Protein AF-A0A7T0PBX7-F1 (afdb_monomer)

Mean predicted aligned error: 13.15 Å

Secondary structure (DSSP, 8-state):
-HHHHHHHHHHHHHHHHHHHHHHHHHHHHHHSGGG-SEEEEEE-TTSSS-GGGHHHHHHHHHHHHT-EEEEESS-TTSSEEEEEE-SSSPPSS-EE---SSTT-EEEEEEGGG-TTS-S-EEEEEES-HHHHHHHHHHHHHTT-EEEEE---HHHHHHHHHHHSSHHHHHHHHHHHHHHHHHHHHHHHHHHHHHHHHTT--HHHHHHHHHHHHHHHHHHHHHTT-

Structure (mmCIF, N/CA/C/O backbone):
data_AF-A0A7T0PBX7-F1
#
_entry.id   AF-A0A7T0PBX7-F1
#
loop_
_atom_site.group_PDB
_atom_site.id
_atom_site.type_symbol
_atom_site.label_atom_id
_atom_site.label_alt_id
_atom_site.label_comp_id
_atom_site.label_asym_id
_atom_site.label_entity_id
_atom_site.label_seq_id
_atom_site.pdbx_PDB_ins_code
_atom_site.Cartn_x
_atom_site.Cartn_y
_atom_site.Cartn_z
_atom_site.occupancy
_atom_site.B_iso_or_equiv
_atom_site.auth_seq_id
_atom_site.auth_comp_id
_atom_site.auth_asym_id
_atom_site.auth_atom_id
_atom_site.pdbx_PDB_model_num
ATOM 1 N N . MET A 1 1 ? 29.502 12.370 -31.857 1.00 55.31 1 MET A N 1
ATOM 2 C CA . MET A 1 1 ? 28.140 12.941 -31.750 1.00 55.31 1 MET A CA 1
ATOM 3 C C . MET A 1 1 ? 27.104 11.883 -31.354 1.00 55.31 1 MET A C 1
ATOM 5 O O . MET A 1 1 ? 26.499 12.044 -30.306 1.00 55.31 1 MET A O 1
ATOM 9 N N . MET A 1 2 ? 26.994 10.747 -32.061 1.00 62.53 2 MET A N 1
ATOM 10 C CA . MET A 1 2 ? 26.054 9.656 -31.712 1.00 62.53 2 MET A CA 1
ATOM 11 C C . MET A 1 2 ? 26.202 9.082 -30.297 1.00 62.53 2 MET A C 1
ATOM 13 O O . MET A 1 2 ? 25.197 8.855 -29.641 1.00 62.53 2 MET A O 1
ATOM 17 N N . ARG A 1 3 ? 27.429 8.905 -29.782 1.00 60.66 3 ARG A N 1
ATOM 18 C CA . ARG A 1 3 ? 27.639 8.429 -28.398 1.00 60.66 3 ARG A CA 1
ATOM 19 C C . ARG A 1 3 ? 26.995 9.354 -27.356 1.00 60.66 3 ARG A C 1
ATOM 21 O O . ARG A 1 3 ? 26.435 8.865 -26.390 1.00 60.66 3 ARG A O 1
ATOM 28 N N . ARG A 1 4 ? 27.033 10.677 -27.570 1.00 65.81 4 ARG A N 1
ATOM 29 C CA . ARG A 1 4 ? 26.384 11.651 -26.674 1.00 65.81 4 ARG A CA 1
ATOM 30 C C . ARG A 1 4 ? 24.859 11.571 -26.764 1.00 65.81 4 ARG A C 1
ATOM 32 O O . ARG A 1 4 ? 24.201 11.726 -25.751 1.00 65.81 4 ARG A O 1
ATOM 39 N N . LEU A 1 5 ? 24.322 11.277 -27.949 1.00 65.25 5 LEU A N 1
ATOM 40 C CA . LEU A 1 5 ? 22.884 11.118 -28.183 1.00 65.25 5 LEU A CA 1
ATOM 41 C C . LEU A 1 5 ? 22.344 9.848 -27.500 1.00 65.25 5 LEU A C 1
ATOM 43 O O . LEU A 1 5 ? 21.328 9.909 -26.819 1.00 65.25 5 LEU A O 1
ATOM 47 N N . VAL A 1 6 ? 23.079 8.733 -27.593 1.00 68.31 6 VAL A N 1
ATOM 48 C CA . VAL A 1 6 ? 22.749 7.480 -26.890 1.00 68.31 6 VAL A CA 1
ATOM 49 C C . VAL A 1 6 ? 22.803 7.663 -25.372 1.00 68.31 6 VAL A C 1
ATOM 51 O O . VAL A 1 6 ? 21.880 7.243 -24.686 1.00 68.31 6 VAL A O 1
ATOM 54 N N . VAL A 1 7 ? 23.836 8.333 -24.847 1.00 67.06 7 VAL A N 1
ATOM 55 C CA . VAL A 1 7 ? 23.933 8.630 -23.405 1.00 67.06 7 VAL A CA 1
ATOM 56 C C . VAL A 1 7 ? 22.798 9.552 -22.955 1.00 67.06 7 VAL A C 1
ATOM 58 O O . VAL A 1 7 ? 22.151 9.260 -21.960 1.00 67.06 7 VAL A O 1
ATOM 61 N N . PHE A 1 8 ? 22.507 10.621 -23.702 1.00 69.75 8 PHE A N 1
ATOM 62 C CA . PHE A 1 8 ? 21.407 11.536 -23.391 1.00 69.75 8 PHE A CA 1
ATOM 63 C C . PHE A 1 8 ? 20.054 10.814 -23.355 1.00 69.75 8 PHE A C 1
ATOM 65 O O . PHE A 1 8 ? 19.285 10.997 -22.420 1.00 69.75 8 PHE A O 1
ATOM 72 N N . CYS A 1 9 ? 19.783 9.939 -24.324 1.00 67.00 9 CYS A N 1
ATOM 73 C CA . CYS A 1 9 ? 18.559 9.142 -24.319 1.00 67.00 9 CYS A CA 1
ATOM 74 C C . CYS A 1 9 ? 18.532 8.114 -23.185 1.00 67.00 9 CYS A C 1
ATOM 76 O O . CYS A 1 9 ? 17.489 7.950 -22.572 1.00 67.00 9 CYS A O 1
ATOM 78 N N . GLY A 1 10 ? 19.657 7.471 -22.859 1.00 68.19 10 GLY A N 1
ATOM 79 C CA . GLY A 1 10 ? 19.750 6.595 -21.688 1.00 68.19 10 GLY A CA 1
ATOM 80 C C . GLY A 1 10 ? 19.402 7.327 -20.389 1.00 68.19 10 GLY A C 1
ATOM 81 O O . GLY A 1 10 ? 18.634 6.810 -19.587 1.00 68.19 10 GLY A O 1
ATOM 82 N N . VAL A 1 11 ? 19.876 8.567 -20.230 1.00 73.94 11 VAL A N 1
ATOM 83 C CA . VAL A 1 11 ? 19.507 9.431 -19.097 1.00 73.94 11 VAL A CA 1
ATOM 84 C C . VAL A 1 11 ? 18.010 9.746 -19.106 1.00 73.94 11 VAL A C 1
ATOM 86 O O . VAL A 1 11 ? 17.361 9.612 -18.076 1.00 73.94 11 VAL A O 1
ATOM 89 N N . VAL A 1 12 ? 17.437 10.112 -20.258 1.00 72.75 12 VAL A N 1
ATOM 90 C CA . VAL A 1 12 ? 15.993 10.388 -20.381 1.00 72.75 12 VAL A CA 1
ATOM 91 C C . VAL A 1 12 ? 15.153 9.155 -20.030 1.00 72.75 12 VAL A C 1
ATOM 93 O O . VAL A 1 12 ? 14.165 9.282 -19.313 1.00 72.75 12 VAL A O 1
ATOM 96 N N . LEU A 1 13 ? 15.560 7.966 -20.483 1.00 70.94 13 LEU A N 1
ATOM 97 C CA . LEU A 1 13 ? 14.908 6.697 -20.151 1.00 70.94 13 LEU A CA 1
ATOM 98 C C . LEU A 1 13 ? 15.002 6.378 -18.658 1.00 70.94 13 LEU A C 1
ATOM 100 O O . LEU A 1 13 ? 14.006 5.970 -18.070 1.00 70.94 13 LEU A O 1
ATOM 104 N N . GLY A 1 14 ? 16.168 6.603 -18.045 1.00 71.69 14 GLY A N 1
ATOM 105 C CA . GLY A 1 14 ? 16.354 6.452 -16.603 1.00 71.69 14 GLY A CA 1
ATOM 106 C C . GLY A 1 14 ? 15.421 7.369 -15.816 1.00 71.69 14 GLY A C 1
ATOM 107 O O . GLY A 1 14 ? 14.672 6.896 -14.971 1.00 71.69 14 GLY A O 1
ATOM 108 N N . VAL A 1 15 ? 15.374 8.659 -16.167 1.00 77.25 15 VAL A N 1
ATOM 109 C CA . VAL A 1 15 ? 14.468 9.639 -15.538 1.00 77.25 15 VAL A CA 1
ATOM 110 C C . VAL A 1 15 ? 13.001 9.230 -15.693 1.00 77.25 15 VAL A C 1
ATOM 112 O O . VAL A 1 15 ? 12.229 9.326 -14.740 1.00 77.25 15 VAL A O 1
ATOM 115 N N . LEU A 1 16 ? 12.612 8.745 -16.873 1.00 71.88 16 LEU A N 1
ATOM 116 C CA . LEU A 1 16 ? 11.266 8.232 -17.131 1.00 71.88 16 LEU A CA 1
ATOM 117 C C . LEU A 1 16 ? 10.936 7.014 -16.264 1.00 71.88 16 LEU A C 1
ATOM 119 O O . LEU A 1 16 ? 9.869 6.980 -15.659 1.00 71.88 16 LEU A O 1
ATOM 123 N N . ALA A 1 17 ? 11.849 6.047 -16.163 1.00 71.62 17 ALA A N 1
ATOM 124 C CA . ALA A 1 17 ? 11.673 4.870 -15.320 1.00 71.62 17 ALA A CA 1
ATOM 125 C C . ALA A 1 17 ? 11.543 5.250 -13.836 1.00 71.62 17 ALA A C 1
ATOM 127 O O . ALA A 1 17 ? 10.637 4.765 -13.161 1.00 71.62 17 ALA A O 1
ATOM 128 N N . THR A 1 18 ? 12.373 6.176 -13.343 1.00 74.62 18 THR A N 1
ATOM 129 C CA . THR A 1 18 ? 12.268 6.701 -11.972 1.00 74.62 18 THR A CA 1
ATOM 130 C C . THR A 1 18 ? 10.934 7.411 -11.741 1.00 74.62 18 THR A C 1
ATOM 132 O O . THR A 1 18 ? 10.300 7.210 -10.709 1.00 74.62 18 THR A O 1
ATOM 135 N N . CYS A 1 19 ? 10.469 8.211 -12.705 1.00 75.75 19 CYS A N 1
ATOM 136 C CA . CYS A 1 19 ? 9.183 8.900 -12.612 1.00 75.75 19 CYS A CA 1
ATOM 137 C C . CYS A 1 19 ? 8.006 7.912 -12.566 1.00 75.75 19 CYS A C 1
ATOM 139 O O . CYS A 1 19 ? 7.096 8.081 -11.757 1.00 75.75 19 CYS A O 1
ATOM 141 N N . LEU A 1 20 ? 8.050 6.853 -13.378 1.00 73.69 20 LEU A N 1
ATOM 142 C CA . LEU A 1 20 ? 7.046 5.788 -13.358 1.00 73.69 20 LEU A CA 1
ATOM 143 C C . LEU A 1 20 ? 7.051 5.018 -12.034 1.00 73.69 20 LEU A C 1
ATOM 145 O O . LEU A 1 20 ? 5.982 4.800 -11.471 1.00 73.69 20 LEU A O 1
ATOM 149 N N . GLY A 1 21 ? 8.229 4.677 -11.503 1.00 72.06 21 GLY A N 1
ATOM 150 C CA . GLY A 1 21 ? 8.348 4.046 -10.185 1.00 72.06 21 GLY A CA 1
ATOM 151 C C . GLY A 1 21 ? 7.792 4.928 -9.063 1.00 72.06 21 GLY A C 1
ATOM 152 O O . GLY A 1 21 ? 7.098 4.444 -8.174 1.00 72.06 21 GLY A O 1
ATOM 153 N N . PHE A 1 22 ? 8.012 6.243 -9.140 1.00 76.06 22 PHE A N 1
ATOM 154 C CA . PHE A 1 22 ? 7.443 7.193 -8.185 1.00 76.06 22 PHE A CA 1
ATOM 155 C C . PHE A 1 22 ? 5.911 7.289 -8.284 1.00 76.06 22 PHE A C 1
ATOM 157 O O . PHE A 1 22 ? 5.226 7.301 -7.263 1.00 76.06 22 PHE A O 1
ATOM 164 N N . LEU A 1 23 ? 5.352 7.315 -9.500 1.00 74.25 23 LEU A N 1
ATOM 165 C CA . LEU A 1 23 ? 3.899 7.286 -9.701 1.00 74.25 23 LEU A CA 1
ATOM 166 C C . LEU A 1 23 ? 3.279 5.985 -9.186 1.00 74.25 23 LEU A C 1
ATOM 168 O O . LEU A 1 23 ? 2.222 6.030 -8.561 1.00 74.25 23 LEU A O 1
ATOM 172 N N . GLN A 1 24 ? 3.944 4.849 -9.408 1.00 72.25 24 GLN A N 1
ATOM 173 C CA . GLN A 1 24 ? 3.518 3.566 -8.861 1.00 72.25 24 GLN A CA 1
ATOM 174 C C . GLN A 1 24 ? 3.493 3.605 -7.329 1.00 72.25 24 GLN A C 1
ATOM 176 O O . GLN A 1 24 ? 2.468 3.275 -6.744 1.00 72.25 24 GLN A O 1
ATOM 181 N N . ALA A 1 25 ? 4.551 4.101 -6.684 1.00 71.06 25 ALA A N 1
ATOM 182 C CA . ALA A 1 25 ? 4.602 4.215 -5.226 1.00 71.06 25 ALA A CA 1
ATOM 183 C C . ALA A 1 25 ? 3.476 5.106 -4.658 1.00 71.06 25 ALA A C 1
ATOM 185 O O . ALA A 1 25 ? 2.878 4.778 -3.637 1.00 71.06 25 ALA A O 1
ATOM 186 N N . ILE A 1 26 ? 3.124 6.203 -5.345 1.00 74.62 26 ILE A N 1
ATOM 187 C CA . ILE A 1 26 ? 1.975 7.050 -4.970 1.00 74.62 26 ILE A CA 1
ATOM 188 C C . ILE A 1 26 ? 0.643 6.290 -5.069 1.00 74.62 26 ILE A C 1
ATOM 190 O O . ILE A 1 26 ? -0.267 6.521 -4.263 1.00 74.62 26 ILE A O 1
ATOM 194 N N . GLN A 1 27 ? 0.487 5.433 -6.080 1.00 70.81 27 GLN A N 1
ATOM 195 C CA . GLN A 1 27 ? -0.730 4.643 -6.257 1.00 70.81 27 GLN A CA 1
ATOM 196 C C . GLN A 1 27 ? -0.835 3.540 -5.211 1.00 70.81 27 GLN A C 1
ATOM 198 O O . GLN A 1 27 ? -1.882 3.427 -4.579 1.00 70.81 27 GLN A O 1
ATOM 203 N N . GLU A 1 28 ? 0.248 2.798 -4.981 1.00 71.00 28 GLU A N 1
ATOM 204 C CA . GLU A 1 28 ? 0.314 1.772 -3.940 1.00 71.00 28 GLU A CA 1
ATOM 205 C C . GLU A 1 28 ? -0.036 2.365 -2.576 1.00 71.00 28 GLU A C 1
ATOM 207 O O . GLU A 1 28 ? -0.929 1.857 -1.915 1.00 71.00 28 GLU A O 1
ATOM 212 N N . GLU A 1 29 ? 0.542 3.508 -2.200 1.00 74.50 29 GLU A N 1
ATOM 213 C CA . GLU A 1 29 ? 0.215 4.187 -0.939 1.00 74.50 29 GLU A CA 1
ATOM 214 C C . GLU A 1 29 ? -1.241 4.685 -0.871 1.00 74.50 29 GLU A C 1
ATOM 216 O O . GLU A 1 29 ? -1.832 4.795 0.204 1.00 74.50 29 GLU A O 1
ATOM 221 N N . SER A 1 30 ? -1.847 5.013 -2.014 1.00 69.06 30 SER A N 1
ATOM 222 C CA . SER A 1 30 ? -3.251 5.435 -2.054 1.00 69.06 30 SER A CA 1
ATOM 223 C C . SER A 1 30 ? -4.218 4.274 -1.844 1.00 69.06 30 SER A C 1
ATOM 225 O O . SER A 1 30 ? -5.331 4.507 -1.378 1.00 69.06 30 SER A O 1
ATOM 227 N N . VAL A 1 31 ? -3.798 3.060 -2.187 1.00 66.81 31 VAL A N 1
ATOM 228 C CA . VAL A 1 31 ? -4.573 1.829 -2.030 1.00 66.81 31 VAL A CA 1
ATOM 229 C C . VAL A 1 31 ? -4.292 1.174 -0.674 1.00 66.81 31 VAL A C 1
ATOM 231 O O . VAL A 1 31 ? -5.221 0.814 0.038 1.00 66.81 31 VAL A O 1
ATOM 234 N N . LEU A 1 32 ? -3.018 1.094 -0.296 1.00 71.81 32 LEU A N 1
ATOM 235 C CA . LEU A 1 32 ? -2.477 0.482 0.915 1.00 71.81 32 LEU A CA 1
ATOM 236 C C . LEU A 1 32 ? -1.685 1.538 1.714 1.00 71.81 32 LEU A C 1
ATOM 238 O O . LEU A 1 32 ? -0.452 1.611 1.632 1.00 71.81 32 LEU A O 1
ATOM 242 N N . PRO A 1 33 ? -2.360 2.409 2.482 1.00 70.38 33 PRO A N 1
ATOM 243 C CA . PRO A 1 33 ? -1.681 3.455 3.239 1.00 70.38 33 PRO A CA 1
ATOM 244 C C . PRO A 1 33 ? -0.782 2.853 4.325 1.00 70.38 33 PRO A C 1
ATOM 246 O O . PRO A 1 33 ? -1.093 1.803 4.882 1.00 70.38 33 PRO A O 1
ATOM 249 N N . LEU A 1 34 ? 0.320 3.532 4.664 1.00 73.25 34 LEU A N 1
ATOM 250 C CA . LEU A 1 34 ? 1.253 3.119 5.731 1.00 73.25 34 LEU A CA 1
ATOM 251 C C . LEU A 1 34 ? 1.891 1.730 5.531 1.00 73.25 34 LEU A C 1
ATOM 253 O O . LEU A 1 34 ? 2.273 1.080 6.507 1.00 73.25 34 LEU A O 1
ATOM 257 N N . ASN A 1 35 ? 2.038 1.288 4.276 1.00 74.00 35 ASN A N 1
ATOM 258 C CA . ASN A 1 35 ? 2.590 -0.029 3.940 1.00 74.00 35 ASN A CA 1
ATOM 259 C C . ASN A 1 35 ? 1.788 -1.174 4.589 1.00 74.00 35 ASN A C 1
ATOM 261 O O . ASN A 1 35 ? 2.341 -2.152 5.098 1.00 74.00 35 ASN A O 1
ATOM 265 N N . THR A 1 36 ? 0.470 -0.986 4.643 1.00 78.75 36 THR A N 1
ATOM 266 C CA . THR A 1 36 ? -0.483 -2.003 5.083 1.00 78.75 36 THR A CA 1
ATOM 267 C C . THR A 1 36 ? -0.606 -3.086 4.022 1.00 78.75 36 THR A C 1
ATOM 269 O O . THR A 1 36 ? -0.313 -2.875 2.850 1.00 78.75 36 THR A O 1
ATOM 272 N N . SER A 1 37 ? -0.979 -4.283 4.449 1.00 77.75 37 SER A N 1
ATOM 273 C CA . SER A 1 37 ? -1.086 -5.446 3.568 1.00 77.75 37 SER A CA 1
ATOM 274 C C . SER A 1 37 ? -2.512 -5.657 3.078 1.00 77.75 37 SER A C 1
ATOM 276 O O . SER A 1 37 ? -2.718 -6.300 2.055 1.00 77.75 37 SER A O 1
ATOM 278 N N . ASP A 1 38 ? -3.493 -5.137 3.814 1.00 82.50 38 ASP A N 1
ATOM 279 C CA . ASP A 1 38 ? -4.902 -5.367 3.536 1.00 82.50 38 ASP A CA 1
ATOM 280 C C . ASP A 1 38 ? -5.732 -4.150 3.932 1.00 82.50 38 ASP A C 1
ATOM 282 O O . ASP A 1 38 ? -5.460 -3.510 4.953 1.00 82.50 38 ASP A O 1
ATOM 286 N N . VAL A 1 39 ? -6.749 -3.842 3.136 1.00 84.62 39 VAL A N 1
ATOM 287 C CA . VAL A 1 39 ? -7.685 -2.748 3.389 1.00 84.62 39 VAL A CA 1
ATOM 288 C C . VAL A 1 39 ? -9.098 -3.273 3.204 1.00 84.62 39 VAL A C 1
ATOM 290 O O . VAL A 1 39 ? -9.408 -3.991 2.257 1.00 84.62 39 VAL A O 1
ATOM 293 N N . GLY A 1 40 ? -9.976 -2.937 4.138 1.00 84.94 40 GLY A N 1
ATOM 294 C CA . GLY A 1 40 ? -11.345 -3.418 4.123 1.00 84.94 40 GLY A CA 1
ATOM 295 C C . GLY A 1 40 ? -12.274 -2.539 4.930 1.00 84.94 40 GLY A C 1
ATOM 296 O O . GLY A 1 40 ? -11.857 -1.688 5.706 1.00 84.94 40 GLY A O 1
ATOM 297 N N . PHE A 1 41 ? -13.565 -2.744 4.746 1.00 86.69 41 PHE A N 1
ATOM 298 C CA . PHE A 1 41 ? -14.595 -2.101 5.541 1.00 86.69 41 PHE A CA 1
ATOM 299 C C . PHE A 1 41 ? -15.041 -3.044 6.656 1.00 86.69 41 PHE A C 1
ATOM 301 O O . PHE A 1 41 ? -15.294 -4.221 6.399 1.00 86.69 41 PHE A O 1
ATOM 308 N N . ILE A 1 42 ? -15.157 -2.525 7.878 1.00 88.75 42 ILE A N 1
ATOM 309 C CA . ILE A 1 42 ? -15.670 -3.259 9.038 1.00 88.75 42 ILE A CA 1
ATOM 310 C C . ILE A 1 42 ? -16.878 -2.511 9.599 1.00 88.75 42 ILE A C 1
ATOM 312 O O . ILE A 1 42 ? -16.821 -1.304 9.851 1.00 88.75 42 ILE A O 1
ATOM 316 N N . ASN A 1 43 ? -17.966 -3.242 9.828 1.00 88.38 43 ASN A N 1
ATOM 317 C CA . ASN A 1 43 ? -19.179 -2.754 10.464 1.00 88.38 43 ASN A CA 1
ATOM 318 C C . ASN A 1 43 ? -19.490 -3.556 11.734 1.00 88.38 43 ASN A C 1
ATOM 320 O O . ASN A 1 43 ? -19.758 -4.759 11.683 1.00 88.38 43 ASN A O 1
ATOM 324 N N . PHE A 1 44 ? -19.508 -2.854 12.867 1.00 87.31 44 PHE A N 1
ATOM 325 C CA . PHE A 1 44 ? -19.779 -3.411 14.193 1.00 87.31 44 PHE A CA 1
ATOM 326 C C . PHE A 1 44 ? -21.249 -3.279 14.629 1.00 87.31 44 PHE A C 1
ATOM 328 O O . PHE A 1 44 ? -21.602 -3.756 15.702 1.00 87.31 44 PHE A O 1
ATOM 335 N N . GLN A 1 45 ? -22.132 -2.675 13.823 1.00 84.81 45 GLN A N 1
ATOM 336 C CA . GLN A 1 45 ? -23.546 -2.452 14.185 1.00 84.81 45 GLN A CA 1
ATOM 337 C C . GLN A 1 45 ? -24.320 -3.738 14.508 1.00 84.81 45 GLN A C 1
ATOM 339 O O . GLN A 1 45 ? -25.243 -3.703 15.316 1.00 84.81 45 GLN A O 1
ATOM 344 N N . LEU A 1 46 ? -23.965 -4.845 13.855 1.00 82.25 46 LEU A N 1
ATOM 345 C CA . LEU A 1 46 ? -24.586 -6.164 14.031 1.00 82.25 46 LEU A CA 1
ATOM 346 C C . LEU A 1 46 ? -23.747 -7.100 14.913 1.00 82.25 46 LEU A C 1
ATOM 348 O O . LEU A 1 46 ? -24.121 -8.254 15.088 1.00 82.25 46 LEU A O 1
ATOM 352 N N . SER A 1 47 ? -22.613 -6.619 15.428 1.00 85.19 47 SER A N 1
ATOM 353 C CA . SER A 1 47 ? -21.695 -7.439 16.214 1.00 85.19 47 SER A CA 1
ATOM 354 C C . SER A 1 47 ? -22.143 -7.564 17.666 1.00 85.19 47 SER A C 1
ATOM 356 O O . SER A 1 47 ? -22.812 -6.682 18.205 1.00 85.19 47 SER A O 1
ATOM 358 N N . ASP A 1 48 ? -21.669 -8.614 18.329 1.00 86.25 48 ASP A N 1
ATOM 359 C CA . ASP A 1 48 ? -21.891 -8.838 19.762 1.00 86.25 48 ASP A CA 1
ATOM 360 C C . ASP A 1 48 ? -21.047 -7.902 20.653 1.00 86.25 48 ASP A C 1
ATOM 362 O O . ASP A 1 48 ? -21.076 -7.996 21.883 1.00 86.25 48 ASP A O 1
ATOM 366 N N . ILE A 1 49 ? -20.251 -7.011 20.050 1.00 84.75 49 ILE A N 1
ATOM 367 C CA . ILE A 1 49 ? -19.359 -6.093 20.755 1.00 84.75 49 ILE A CA 1
ATOM 368 C C . ILE A 1 49 ? -20.096 -4.768 20.995 1.00 84.75 49 ILE A C 1
ATOM 370 O O . ILE A 1 49 ? -20.519 -4.115 20.038 1.00 84.75 49 ILE A O 1
ATOM 374 N N . PRO A 1 50 ? -20.225 -4.310 22.255 1.00 84.06 50 PRO A N 1
ATOM 375 C CA . PRO A 1 50 ? -20.837 -3.020 22.524 1.00 84.06 50 PRO A CA 1
ATOM 376 C C . PRO A 1 50 ? -19.947 -1.889 21.976 1.00 84.06 50 PRO A C 1
ATOM 378 O O . PRO A 1 50 ? -18.723 -1.974 22.105 1.00 84.06 50 PRO A O 1
ATOM 381 N N . PRO A 1 51 ? -20.520 -0.791 21.442 1.00 78.00 51 PRO A N 1
ATOM 382 C CA . PRO A 1 51 ? -19.754 0.292 20.812 1.00 78.00 51 PRO A CA 1
ATOM 383 C C . PRO A 1 51 ? -18.637 0.874 21.687 1.00 78.00 51 PRO A C 1
ATOM 385 O O . PRO A 1 51 ? -17.601 1.284 21.178 1.00 78.00 51 PRO A O 1
ATOM 388 N N . THR A 1 52 ? -18.830 0.879 23.007 1.00 80.81 52 THR A N 1
ATOM 389 C CA . THR A 1 52 ? -17.868 1.393 23.991 1.00 80.81 52 THR A CA 1
ATOM 390 C C . THR A 1 52 ? -16.673 0.472 24.232 1.00 80.81 52 THR A C 1
ATOM 392 O O . THR A 1 52 ? -15.667 0.941 24.749 1.00 80.81 52 THR A O 1
ATOM 395 N N . ALA A 1 53 ? -16.773 -0.817 23.892 1.00 85.31 53 ALA A N 1
ATOM 396 C CA . ALA A 1 53 ? -15.709 -1.805 24.091 1.00 85.31 53 ALA A CA 1
ATOM 397 C C . ALA A 1 53 ? -14.973 -2.168 22.792 1.00 85.31 53 ALA A C 1
ATOM 399 O O . ALA A 1 53 ? -14.041 -2.968 22.829 1.00 85.31 53 ALA A O 1
ATOM 400 N N . VAL A 1 54 ? -15.377 -1.612 21.642 1.00 85.69 54 VAL A N 1
ATOM 401 C CA . VAL A 1 54 ? -14.760 -1.948 20.348 1.00 85.69 54 VAL A CA 1
ATOM 402 C C . VAL A 1 54 ? -13.274 -1.598 20.341 1.00 85.69 54 VAL A C 1
ATOM 404 O O . VAL A 1 54 ? -12.464 -2.429 19.948 1.00 85.69 54 VAL A O 1
ATOM 407 N N . ASP A 1 55 ? -12.902 -0.416 20.831 1.00 85.62 55 ASP A N 1
ATOM 408 C CA . ASP A 1 55 ? -11.500 0.015 20.859 1.00 85.62 55 ASP A CA 1
ATOM 409 C C . ASP A 1 55 ? -10.631 -0.870 21.758 1.00 85.62 55 ASP A C 1
ATOM 411 O O . ASP A 1 55 ? -9.519 -1.231 21.381 1.00 85.62 55 ASP A O 1
ATOM 415 N N . GLU A 1 56 ? -11.145 -1.258 22.925 1.00 86.94 56 GLU A N 1
ATOM 416 C CA . GLU A 1 56 ? -10.447 -2.148 23.857 1.00 86.94 56 GLU A CA 1
ATOM 417 C C . GLU A 1 56 ? -10.259 -3.545 23.248 1.00 86.94 56 GLU A C 1
ATOM 419 O O . GLU A 1 56 ? -9.155 -4.085 23.244 1.00 86.94 56 GLU A O 1
ATOM 424 N N . GLN A 1 57 ? -11.317 -4.099 22.650 1.00 88.94 57 GLN A N 1
ATOM 425 C CA . GLN A 1 57 ? -11.271 -5.397 21.977 1.00 88.94 57 GLN A CA 1
ATOM 426 C C . GLN A 1 57 ? -10.325 -5.390 20.765 1.00 88.94 57 GLN A C 1
ATOM 428 O O . GLN A 1 57 ? -9.605 -6.365 20.545 1.00 88.94 57 GLN A O 1
ATOM 433 N N . LEU A 1 58 ? -10.286 -4.293 19.998 1.00 87.50 58 LEU A N 1
ATOM 434 C CA . LEU A 1 58 ? -9.360 -4.119 18.874 1.00 87.50 58 LEU A CA 1
ATOM 435 C C . LEU A 1 58 ? -7.899 -4.032 19.336 1.00 87.50 58 LEU A C 1
ATOM 437 O O . LEU A 1 58 ? -7.020 -4.607 18.693 1.00 87.50 58 LEU A O 1
ATOM 441 N N . GLN A 1 59 ? -7.627 -3.371 20.461 1.00 88.44 59 GLN A N 1
ATOM 442 C CA . GLN A 1 59 ? -6.289 -3.350 21.057 1.00 88.44 59 GLN A CA 1
ATOM 443 C C . GLN A 1 59 ? -5.875 -4.732 21.572 1.00 88.44 59 GLN A C 1
ATOM 445 O O . GLN A 1 59 ? -4.751 -5.172 21.322 1.00 88.44 59 GLN A O 1
ATOM 450 N N . GLU A 1 60 ? -6.783 -5.447 22.240 1.00 89.31 60 GLU A N 1
ATOM 451 C CA . GLU A 1 60 ? -6.526 -6.789 22.763 1.00 89.31 60 GLU A CA 1
ATOM 452 C C . GLU A 1 60 ? -6.174 -7.763 21.631 1.00 89.31 60 GLU A C 1
ATOM 454 O O . GLU A 1 60 ? -5.124 -8.414 21.673 1.00 89.31 60 GLU A O 1
ATOM 459 N N . ILE A 1 61 ? -6.993 -7.826 20.575 1.00 89.62 61 ILE A N 1
ATOM 460 C CA . ILE A 1 61 ? -6.740 -8.729 19.446 1.00 89.62 61 ILE A CA 1
ATOM 461 C C . ILE A 1 61 ? -5.492 -8.326 18.655 1.00 89.62 61 ILE A C 1
ATOM 463 O O . ILE A 1 61 ? -4.712 -9.197 18.270 1.00 89.62 61 ILE A O 1
ATOM 467 N N . SER A 1 62 ? -5.248 -7.021 18.494 1.00 88.81 62 SER A N 1
ATOM 468 C CA . SER A 1 62 ? -4.030 -6.491 17.878 1.00 88.81 62 SER A CA 1
ATOM 469 C C . SER A 1 62 ? -2.779 -6.952 18.627 1.00 88.81 62 SER A C 1
ATOM 471 O O . SER A 1 62 ? -1.824 -7.410 18.001 1.00 88.81 62 SER A O 1
ATOM 473 N N . SER A 1 63 ? -2.805 -6.921 19.965 1.00 87.62 63 SER A N 1
ATOM 474 C CA . SER A 1 63 ? -1.704 -7.408 20.802 1.00 87.62 63 SER A CA 1
ATOM 475 C C . SER A 1 63 ? -1.498 -8.920 20.674 1.00 87.62 63 SER A C 1
ATOM 477 O O . SER A 1 63 ? -0.366 -9.394 20.563 1.00 87.62 63 SER A O 1
ATOM 479 N N . ARG A 1 64 ? -2.598 -9.682 20.637 1.00 88.44 64 ARG A N 1
ATOM 480 C CA . ARG A 1 64 ? -2.587 -11.146 20.615 1.00 88.44 64 ARG A CA 1
ATOM 481 C C . ARG A 1 64 ? -2.114 -11.702 19.279 1.00 88.44 64 ARG A C 1
ATOM 483 O O . ARG A 1 64 ? -1.398 -12.698 19.256 1.00 88.44 64 ARG A O 1
ATOM 490 N N . GLN A 1 65 ? -2.546 -11.086 18.187 1.00 86.00 65 GLN A N 1
ATOM 491 C CA . GLN A 1 65 ? -2.245 -11.523 16.827 1.00 86.00 65 GLN A CA 1
ATOM 492 C C . GLN A 1 65 ? -1.127 -10.707 16.184 1.00 86.00 65 GLN A C 1
ATOM 494 O O . GLN A 1 65 ? -0.785 -10.976 15.045 1.00 86.00 65 GLN A O 1
ATOM 499 N N . GLN A 1 66 ? -0.528 -9.739 16.885 1.00 86.88 66 GLN A N 1
ATOM 500 C CA . GLN A 1 66 ? 0.532 -8.879 16.346 1.00 86.88 66 GLN A CA 1
ATOM 501 C C . GLN A 1 66 ? 0.138 -8.241 15.000 1.00 86.88 66 GLN A C 1
ATOM 503 O O . GLN A 1 66 ? 0.904 -8.264 14.035 1.00 86.88 66 GLN A O 1
ATOM 508 N N . VAL A 1 67 ? -1.088 -7.716 14.933 1.00 87.12 67 VAL A N 1
ATOM 509 C CA . VAL A 1 67 ? -1.621 -7.007 13.761 1.00 87.12 67 VAL A CA 1
ATOM 510 C C . VAL A 1 67 ? -1.763 -5.542 14.124 1.00 87.12 67 VAL A C 1
ATOM 512 O O . VAL A 1 67 ? -2.485 -5.217 15.063 1.00 87.12 67 VAL A O 1
ATOM 515 N N . GLU A 1 68 ? -1.118 -4.649 13.383 1.00 89.06 68 GLU A N 1
ATOM 516 C CA . GLU A 1 68 ? -1.348 -3.212 13.524 1.00 89.06 68 GLU A CA 1
ATOM 517 C C . GLU A 1 68 ? -2.651 -2.856 12.795 1.00 89.06 68 GLU A C 1
ATOM 519 O O . GLU A 1 68 ? -2.854 -3.235 11.637 1.00 89.06 68 GLU A O 1
ATOM 524 N N . ILE A 1 69 ? -3.547 -2.148 13.486 1.00 89.31 69 ILE A N 1
ATOM 525 C CA . ILE A 1 69 ? -4.894 -1.836 12.996 1.00 89.31 69 ILE A CA 1
ATOM 526 C C . ILE A 1 69 ? -5.047 -0.322 12.897 1.00 89.31 69 ILE A C 1
ATOM 528 O O . ILE A 1 69 ? -5.026 0.386 13.910 1.00 89.31 69 ILE A O 1
ATOM 532 N N . PHE A 1 70 ? -5.265 0.161 11.678 1.00 88.12 70 PHE A N 1
ATOM 533 C CA . PHE A 1 70 ? -5.451 1.572 11.374 1.00 88.12 70 PHE A CA 1
ATOM 534 C C . PHE A 1 70 ? -6.845 1.809 10.805 1.00 88.12 70 PHE A C 1
ATOM 536 O O . PHE A 1 70 ? -7.266 1.108 9.896 1.00 88.12 70 PHE A O 1
ATOM 543 N N . GLN A 1 71 ? -7.565 2.807 11.306 1.00 87.75 71 GLN A N 1
ATOM 544 C CA . GLN A 1 71 ? -8.836 3.248 10.736 1.00 87.75 71 GLN A CA 1
ATOM 545 C C . GLN A 1 71 ? -8.618 4.511 9.900 1.00 87.75 71 GLN A C 1
ATOM 547 O O . GLN A 1 71 ? -7.956 5.451 10.339 1.00 87.75 71 GLN A O 1
ATOM 552 N N . LEU A 1 72 ? -9.201 4.557 8.706 1.00 84.06 72 LEU A N 1
ATOM 553 C CA . LEU A 1 72 ? -9.132 5.697 7.798 1.00 84.06 72 LEU A CA 1
ATOM 554 C C . LEU A 1 72 ? -10.398 6.554 7.962 1.00 84.06 72 LEU A C 1
ATOM 556 O O . LEU A 1 72 ? -11.509 6.087 7.723 1.00 84.06 72 LEU A O 1
ATOM 560 N N . SER A 1 73 ? -10.233 7.816 8.370 1.00 71.62 73 SER A N 1
ATOM 561 C CA . SER A 1 73 ? -11.343 8.755 8.637 1.00 71.62 73 SER A CA 1
ATOM 562 C C . SER A 1 73 ? -11.919 9.413 7.364 1.00 71.62 73 SER A C 1
ATOM 564 O O . SER A 1 73 ? -12.911 10.136 7.405 1.00 71.62 73 SER A O 1
ATOM 566 N N . GLY A 1 74 ? -11.317 9.167 6.198 1.00 61.69 74 GLY A N 1
ATOM 567 C CA . GLY A 1 74 ? -11.767 9.693 4.908 1.00 61.69 74 GLY A CA 1
ATOM 568 C C . GLY A 1 74 ? -11.608 8.668 3.793 1.00 61.69 74 GLY A C 1
ATOM 569 O O . GLY A 1 74 ? -10.874 7.691 3.933 1.00 61.69 74 GLY A O 1
ATOM 570 N N . THR A 1 75 ? -12.274 8.901 2.661 1.00 52.16 75 THR A N 1
ATOM 571 C CA . THR A 1 75 ? -11.977 8.141 1.444 1.00 52.16 75 THR A CA 1
ATOM 572 C C . THR A 1 75 ? -10.534 8.436 1.023 1.00 52.16 75 THR A C 1
ATOM 574 O O . THR A 1 75 ? -10.049 9.563 1.151 1.00 52.16 75 THR A O 1
ATOM 577 N N . THR A 1 76 ? -9.829 7.432 0.505 1.00 52.84 76 THR A N 1
ATOM 578 C CA . THR A 1 76 ? -8.399 7.480 0.124 1.00 52.84 76 THR A CA 1
ATOM 579 C C . THR A 1 76 ? -8.031 8.578 -0.897 1.00 52.84 76 THR A C 1
ATOM 581 O O . THR A 1 76 ? -6.849 8.819 -1.173 1.00 52.84 76 THR A O 1
ATOM 584 N N . SER A 1 77 ? -9.040 9.277 -1.434 1.00 50.97 77 SER A N 1
ATOM 585 C CA 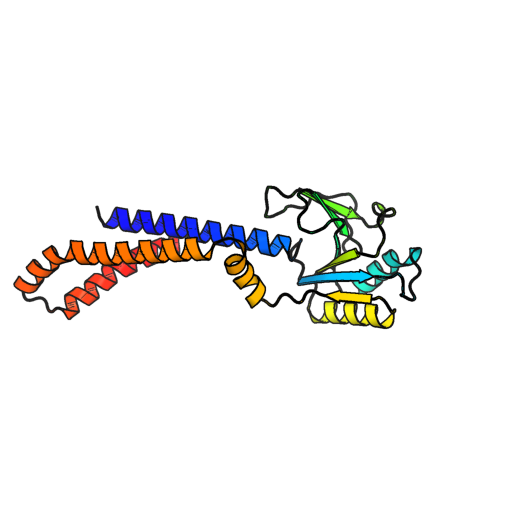. SER A 1 77 ? -8.950 10.373 -2.406 1.00 50.97 77 SER A CA 1
ATOM 586 C C . SER A 1 77 ? -8.869 11.787 -1.805 1.00 50.97 77 SER A C 1
ATOM 588 O O . SER A 1 77 ? -8.684 12.745 -2.556 1.00 50.97 77 SER A O 1
ATOM 590 N N . VAL A 1 78 ? -9.002 11.970 -0.486 1.00 60.75 78 VAL A N 1
ATOM 591 C CA . VAL A 1 78 ? -8.920 13.308 0.136 1.00 60.75 78 VAL A CA 1
ATOM 592 C C . VAL A 1 78 ? -7.454 13.711 0.359 1.00 60.75 78 VAL A C 1
ATOM 594 O O . VAL A 1 78 ? -6.631 12.898 0.770 1.00 60.75 78 VAL A O 1
ATOM 597 N N . LYS A 1 79 ? -7.105 14.983 0.098 1.00 62.59 79 LYS A N 1
ATOM 598 C CA . LYS A 1 79 ? -5.741 15.523 0.312 1.00 62.59 79 LYS A CA 1
ATOM 599 C C . LYS A 1 79 ? -5.295 15.483 1.778 1.00 62.59 79 LYS A C 1
ATOM 601 O O . LYS A 1 79 ? -4.102 15.432 2.044 1.00 62.59 79 LYS A O 1
ATOM 606 N N . THR A 1 80 ? -6.244 15.511 2.707 1.00 66.12 80 THR A N 1
ATOM 607 C CA . THR A 1 80 ? -6.020 15.405 4.150 1.00 66.12 80 THR A CA 1
ATOM 608 C C . THR A 1 80 ? -6.643 14.113 4.665 1.00 66.12 80 THR A C 1
ATOM 610 O O . THR A 1 80 ? -7.870 14.007 4.705 1.00 66.12 80 THR A O 1
ATOM 613 N N . VAL A 1 81 ? -5.817 13.147 5.065 1.00 73.62 81 VAL A N 1
ATOM 614 C CA . VAL A 1 81 ? -6.274 11.861 5.612 1.00 73.62 81 VAL A CA 1
ATOM 615 C C . VAL A 1 81 ? -5.916 11.796 7.091 1.00 73.62 81 VAL A C 1
ATOM 617 O O . VAL A 1 81 ? -4.746 11.863 7.459 1.00 73.62 81 VAL A O 1
ATOM 620 N N . GLN A 1 82 ? -6.921 11.670 7.955 1.00 79.38 82 GLN A N 1
ATOM 621 C CA . GLN A 1 82 ? -6.693 11.327 9.357 1.00 79.38 82 GLN A CA 1
ATOM 622 C C . GLN A 1 82 ? -6.708 9.806 9.483 1.00 79.38 82 GLN A C 1
ATOM 624 O O . GLN A 1 82 ? -7.671 9.157 9.063 1.00 79.38 82 GLN A O 1
ATOM 629 N N . VAL A 1 83 ? -5.632 9.254 10.033 1.00 83.44 83 VAL A N 1
ATOM 630 C CA . VAL A 1 83 ? -5.504 7.823 10.301 1.00 83.44 83 VAL A CA 1
ATOM 631 C C . VAL A 1 83 ? -5.542 7.639 11.806 1.00 83.44 83 VAL A C 1
ATOM 633 O O . VAL A 1 83 ? -4.835 8.332 12.527 1.00 83.44 83 VAL A O 1
ATOM 636 N N . ILE A 1 84 ? -6.371 6.730 12.296 1.00 85.62 84 ILE A N 1
ATOM 637 C CA . ILE A 1 84 ? -6.527 6.476 13.727 1.00 85.62 84 ILE A CA 1
ATOM 638 C C . ILE A 1 84 ? -5.900 5.121 14.026 1.00 85.62 84 ILE A C 1
ATOM 640 O O . ILE A 1 84 ? -6.302 4.112 13.448 1.00 85.62 84 ILE A O 1
ATOM 644 N N . ALA A 1 85 ? -4.925 5.082 14.928 1.00 86.56 85 ALA A N 1
ATOM 645 C CA . ALA A 1 85 ? -4.376 3.831 15.433 1.00 86.56 85 ALA A CA 1
ATOM 646 C C . ALA A 1 85 ? -5.377 3.213 16.419 1.00 86.56 85 ALA A C 1
ATOM 648 O O . ALA A 1 85 ? -5.505 3.674 17.553 1.00 86.56 85 ALA A O 1
ATOM 649 N N . ARG A 1 86 ? -6.117 2.193 15.969 1.00 85.94 86 ARG A N 1
ATOM 650 C CA . ARG A 1 86 ? -7.082 1.446 16.795 1.00 85.94 86 ARG A CA 1
ATOM 651 C C . ARG A 1 86 ? -6.447 0.206 17.431 1.00 85.94 86 ARG A C 1
ATOM 653 O O . ARG A 1 86 ? -6.904 -0.237 18.476 1.00 85.94 86 ARG A O 1
ATOM 660 N N . GLY A 1 87 ? -5.385 -0.323 16.824 1.00 83.75 87 GLY A N 1
ATOM 661 C CA . GLY A 1 87 ? -4.545 -1.385 17.382 1.00 83.75 87 GLY A CA 1
ATOM 662 C C . GLY A 1 87 ? -3.253 -0.857 18.011 1.00 83.75 87 GLY A C 1
ATOM 663 O O . GLY A 1 87 ? -3.067 0.345 18.191 1.00 83.75 87 GLY A O 1
ATOM 664 N N . ILE A 1 88 ? -2.345 -1.775 18.326 1.00 81.50 88 ILE A N 1
ATOM 665 C CA . ILE A 1 88 ? -0.983 -1.515 18.797 1.00 81.50 88 ILE A CA 1
ATOM 666 C C . ILE A 1 88 ? -0.036 -1.508 17.579 1.00 81.50 88 ILE A C 1
ATOM 668 O O . ILE A 1 88 ? -0.191 -2.364 16.708 1.00 81.50 88 ILE A O 1
ATOM 672 N N . PRO A 1 89 ? 0.959 -0.601 17.508 1.00 79.38 89 PRO A N 1
ATOM 673 C CA . PRO A 1 89 ? 1.298 0.431 18.492 1.00 79.38 89 PRO A CA 1
ATOM 674 C C . PRO A 1 89 ? 0.416 1.685 18.392 1.00 79.38 89 PRO A C 1
ATOM 676 O O . PRO A 1 89 ? 0.122 2.163 17.298 1.00 79.38 89 PRO A O 1
ATOM 679 N N . GLN A 1 90 ? 0.057 2.258 19.547 1.00 81.56 90 GLN A N 1
ATOM 680 C CA . GLN A 1 90 ? -0.595 3.569 19.615 1.00 81.56 90 GLN A CA 1
ATOM 681 C C . GLN A 1 90 ? 0.429 4.687 19.836 1.00 81.56 90 GLN A C 1
ATOM 683 O O . GLN A 1 90 ? 1.323 4.538 20.675 1.00 81.56 90 GLN A O 1
ATOM 688 N N . PRO A 1 91 ? 0.314 5.814 19.117 1.00 80.31 91 PRO A N 1
ATOM 689 C CA . PRO A 1 91 ? 1.155 6.973 19.371 1.00 80.31 91 PRO A CA 1
ATOM 690 C C . PRO A 1 91 ? 0.699 7.703 20.645 1.00 80.31 91 PRO A C 1
ATOM 692 O O . PRO A 1 91 ? -0.492 7.807 20.910 1.00 80.31 91 PRO A O 1
ATOM 695 N N . THR A 1 92 ? 1.630 8.253 21.428 1.00 78.44 92 THR A N 1
ATOM 696 C CA . THR A 1 92 ? 1.288 9.037 22.634 1.00 78.44 92 THR A CA 1
ATOM 697 C C . THR A 1 92 ? 0.578 10.352 22.290 1.00 78.44 92 THR A C 1
ATOM 699 O O . THR A 1 92 ? -0.281 10.817 23.033 1.00 78.44 92 THR A O 1
ATOM 702 N N . GLU A 1 93 ? 0.923 10.948 21.147 1.00 80.94 93 GLU A N 1
ATOM 703 C CA . GLU A 1 93 ? 0.350 12.193 20.629 1.00 80.94 93 GLU A CA 1
ATOM 704 C C . GLU A 1 93 ? 0.136 12.090 19.115 1.00 80.94 93 GLU A C 1
ATOM 706 O O . GLU A 1 93 ? 0.721 11.229 18.456 1.00 80.94 93 GLU A O 1
ATOM 711 N N . ALA A 1 94 ? -0.685 12.982 18.556 1.00 80.44 94 ALA A N 1
ATOM 712 C CA . ALA A 1 94 ? -0.912 13.059 17.120 1.00 80.44 94 ALA A CA 1
ATOM 713 C C . ALA A 1 94 ? 0.413 13.281 16.371 1.00 80.44 94 ALA A C 1
ATOM 715 O O . ALA A 1 94 ? 1.027 14.343 16.488 1.00 80.44 94 ALA A O 1
ATOM 716 N N . SER A 1 95 ? 0.850 12.295 15.587 1.00 82.75 95 SER A N 1
ATOM 717 C CA . SER A 1 95 ? 2.116 12.363 14.852 1.00 82.75 95 SER A CA 1
ATOM 718 C C . SER A 1 95 ? 1.879 12.570 13.353 1.00 82.75 95 SER A C 1
ATOM 720 O O . SER A 1 95 ? 0.934 12.011 12.790 1.00 82.75 95 SER A O 1
ATOM 722 N N . PRO A 1 96 ? 2.689 13.396 12.666 1.00 81.00 96 PRO A N 1
ATOM 723 C CA . PRO A 1 96 ? 2.543 13.590 11.229 1.00 81.00 96 PRO A CA 1
ATOM 724 C C . PRO A 1 96 ? 2.947 12.320 10.471 1.00 81.00 96 PRO A C 1
ATOM 726 O O . PRO A 1 96 ? 3.976 11.709 10.762 1.00 81.00 96 PRO A O 1
ATOM 729 N N . ILE A 1 97 ? 2.154 11.946 9.468 1.00 80.81 97 ILE A N 1
ATOM 730 C CA . ILE A 1 97 ? 2.466 10.837 8.562 1.00 80.81 97 ILE A CA 1
ATOM 731 C C . ILE A 1 97 ? 3.249 11.385 7.370 1.00 80.81 97 ILE A C 1
ATOM 733 O O . ILE A 1 97 ? 2.816 12.334 6.712 1.00 80.81 97 ILE A O 1
ATOM 737 N N . MET A 1 98 ? 4.391 10.763 7.084 1.00 78.94 98 MET A N 1
ATOM 738 C CA . MET A 1 98 ? 5.164 11.031 5.875 1.00 78.94 98 MET A CA 1
ATOM 739 C C . MET A 1 98 ? 4.562 10.245 4.715 1.00 78.94 98 MET A C 1
ATOM 741 O O . MET A 1 98 ? 4.721 9.029 4.653 1.00 78.94 98 MET A O 1
ATOM 745 N N . TRP A 1 99 ? 3.878 10.953 3.819 1.00 79.62 99 TRP A N 1
ATOM 746 C CA . TRP A 1 99 ? 3.314 10.376 2.604 1.00 79.62 99 TRP A CA 1
ATOM 747 C C . TRP A 1 99 ? 4.335 10.416 1.462 1.00 79.62 99 TRP A C 1
ATOM 749 O O . TRP A 1 99 ? 5.072 11.395 1.313 1.00 79.62 99 TRP A O 1
ATOM 759 N N . VAL A 1 100 ? 4.349 9.387 0.617 1.00 75.81 100 VAL A N 1
ATOM 760 C CA . VAL A 1 100 ? 5.070 9.379 -0.667 1.00 75.81 100 VAL A CA 1
ATOM 761 C C . VAL A 1 100 ? 4.498 10.453 -1.589 1.00 75.81 100 VAL A C 1
ATOM 763 O O . VAL A 1 100 ? 5.238 11.130 -2.304 1.00 75.81 100 VAL A O 1
ATOM 766 N N . ASN A 1 101 ? 3.178 10.654 -1.555 1.00 73.75 101 ASN A N 1
ATOM 767 C CA . ASN A 1 101 ? 2.542 11.744 -2.281 1.00 73.75 101 ASN A CA 1
ATOM 768 C C . ASN A 1 101 ? 2.737 13.092 -1.552 1.00 73.75 101 ASN A C 1
ATOM 770 O O . ASN A 1 101 ? 2.078 13.328 -0.538 1.00 73.75 101 ASN A O 1
ATOM 774 N N . PRO A 1 102 ? 3.513 14.048 -2.104 1.00 74.06 102 PRO A N 1
ATOM 775 C CA . PRO A 1 102 ? 3.778 15.333 -1.448 1.00 74.06 102 PRO A CA 1
ATOM 776 C C . PRO A 1 102 ? 2.536 16.230 -1.332 1.00 74.06 102 PRO A C 1
ATOM 778 O O . PRO A 1 102 ? 2.546 17.217 -0.602 1.00 74.06 102 PRO A O 1
ATOM 781 N N . SER A 1 103 ? 1.468 15.924 -2.074 1.00 75.38 103 SER A N 1
ATOM 782 C CA . SER A 1 103 ? 0.198 16.652 -1.994 1.00 75.38 103 SER A CA 1
ATOM 783 C C . SER A 1 103 ? -0.755 16.108 -0.928 1.00 75.38 103 SER A C 1
ATOM 785 O O . SER A 1 103 ? -1.765 16.760 -0.647 1.00 75.38 103 SER A O 1
ATOM 787 N N . LYS A 1 104 ? -0.450 14.936 -0.352 1.00 76.19 104 LYS A N 1
ATOM 788 C CA . LYS A 1 104 ? -1.200 14.349 0.756 1.00 76.19 104 LYS A CA 1
ATOM 789 C C . LYS A 1 104 ? -0.569 14.755 2.080 1.00 76.19 104 LYS A C 1
ATOM 791 O O . LYS A 1 104 ? 0.645 14.716 2.255 1.00 76.19 104 LYS A O 1
ATOM 796 N N . THR A 1 105 ? -1.414 15.131 3.026 1.00 78.06 105 THR A N 1
ATOM 797 C CA . THR A 1 105 ? -1.026 15.364 4.414 1.00 78.06 105 THR A CA 1
ATOM 798 C C . THR A 1 105 ? -1.930 14.552 5.327 1.00 78.06 105 THR A C 1
ATOM 800 O O . THR A 1 105 ? -3.077 14.245 5.000 1.00 78.06 105 THR A O 1
ATOM 803 N N . GLY A 1 106 ? -1.411 14.155 6.481 1.00 77.94 106 GLY A N 1
ATOM 804 C CA . GLY A 1 106 ? -2.172 13.336 7.407 1.00 77.94 106 GLY A CA 1
ATOM 805 C C . GLY A 1 106 ? -1.506 13.236 8.760 1.00 77.94 106 GLY A C 1
ATOM 806 O O . GLY A 1 106 ? -0.303 13.460 8.884 1.00 77.94 106 GLY A O 1
ATOM 807 N N . HIS A 1 107 ? -2.316 12.925 9.761 1.00 82.75 107 HIS A N 1
ATOM 808 C CA . HIS A 1 107 ? -1.864 12.716 11.130 1.00 82.75 107 HIS A CA 1
ATOM 809 C C . HIS A 1 107 ? -2.321 11.333 11.576 1.00 82.75 107 HIS A C 1
ATOM 811 O O . HIS A 1 107 ? -3.442 10.921 11.255 1.00 82.75 107 HIS A O 1
ATOM 817 N N . LEU A 1 108 ? -1.447 10.641 12.300 1.00 84.31 108 LEU A N 1
ATOM 818 C CA . LEU A 1 108 ? -1.763 9.425 13.021 1.00 84.31 108 LEU A CA 1
ATOM 819 C C . LEU A 1 108 ? -2.264 9.821 14.411 1.00 84.31 108 LEU A C 1
ATOM 821 O O . LEU A 1 108 ? -1.504 10.341 15.227 1.00 84.31 108 LEU A O 1
ATOM 825 N N . LEU A 1 109 ? -3.551 9.609 14.654 1.00 85.00 109 LEU A N 1
ATOM 826 C CA . LEU A 1 109 ? -4.219 9.919 15.911 1.00 85.00 109 LEU A CA 1
ATOM 827 C C . LEU A 1 109 ? -4.282 8.667 16.797 1.00 85.00 109 LEU A C 1
ATOM 829 O O . LEU A 1 109 ? -4.560 7.579 16.283 1.00 85.00 109 LEU A O 1
ATOM 833 N N . PRO A 1 110 ? -4.075 8.788 18.118 1.00 85.50 110 PRO A N 1
ATOM 834 C CA . PRO A 1 110 ? -4.411 7.712 19.044 1.00 85.50 110 PRO A CA 1
ATOM 835 C C . PRO A 1 110 ? -5.928 7.516 19.134 1.00 85.50 110 PRO A C 1
ATOM 837 O O . PRO A 1 110 ? -6.693 8.473 18.980 1.00 85.50 110 PRO A O 1
ATOM 840 N N . ALA A 1 111 ? -6.362 6.291 19.445 1.00 81.50 111 ALA A N 1
ATOM 841 C CA . ALA A 1 111 ? -7.779 5.961 19.621 1.00 81.50 111 ALA A CA 1
ATOM 842 C C . ALA A 1 111 ? -8.480 6.881 20.643 1.00 81.50 111 ALA A C 1
ATOM 844 O O . ALA A 1 111 ? -9.610 7.309 20.415 1.00 81.50 111 ALA A O 1
ATOM 845 N N . ASP A 1 112 ? -7.779 7.275 21.712 1.00 80.69 112 ASP A N 1
ATOM 846 C CA 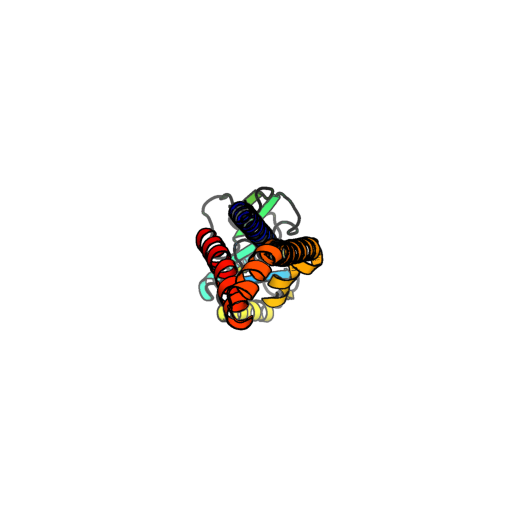. ASP A 1 112 ? -8.311 8.145 22.770 1.00 80.69 112 ASP A CA 1
ATOM 847 C C . ASP A 1 112 ? -8.729 9.541 22.292 1.00 80.69 112 ASP A C 1
ATOM 849 O O . ASP A 1 112 ? -9.642 10.142 22.864 1.00 80.69 112 ASP A O 1
ATOM 853 N N . GLN A 1 113 ? -8.077 10.060 21.247 1.00 78.50 113 GLN A N 1
ATOM 854 C CA . GLN A 1 113 ? -8.398 11.360 20.647 1.00 78.50 113 GLN A CA 1
ATOM 855 C C . GLN A 1 113 ? -9.501 11.255 19.581 1.00 78.50 113 GLN A C 1
ATOM 857 O O . GLN A 1 113 ? -10.003 12.275 19.118 1.00 78.50 113 GLN A O 1
ATOM 862 N N . ALA A 1 114 ? -9.906 10.038 19.208 1.00 75.88 114 ALA A N 1
ATOM 863 C CA . ALA A 1 114 ? -10.855 9.754 18.134 1.00 75.88 114 ALA A CA 1
ATOM 864 C C . ALA A 1 114 ? -12.214 9.227 18.643 1.00 75.88 114 ALA A C 1
ATOM 866 O O . ALA A 1 114 ? -12.896 8.485 17.933 1.00 75.88 114 ALA A O 1
ATOM 867 N N . LYS A 1 115 ? -12.623 9.608 19.863 1.00 75.06 115 LYS A N 1
ATOM 868 C CA . LYS A 1 115 ? -13.880 9.152 20.498 1.00 75.06 115 LYS A CA 1
ATOM 869 C C . LYS A 1 115 ? -15.144 9.559 19.741 1.00 75.06 115 LYS A C 1
ATOM 871 O O . LYS A 1 115 ? -16.135 8.839 19.790 1.00 75.06 115 LYS A O 1
ATOM 876 N N . ASP A 1 116 ? -15.095 10.676 19.020 1.00 76.94 116 ASP A N 1
ATOM 877 C CA . ASP A 1 116 ? -16.224 11.171 18.223 1.00 76.94 116 ASP A CA 1
ATOM 878 C C . ASP A 1 116 ? -16.351 10.460 16.863 1.00 76.94 116 ASP A C 1
ATOM 880 O O . ASP A 1 116 ? -17.344 10.633 16.155 1.00 76.94 116 ASP A O 1
ATOM 884 N N . ILE A 1 117 ? -15.351 9.656 16.478 1.00 78.38 117 ILE A N 1
ATOM 885 C CA . ILE A 1 117 ? -15.321 8.946 15.199 1.00 78.38 117 ILE A CA 1
ATOM 886 C C . ILE A 1 117 ? -15.857 7.530 15.423 1.00 78.38 117 ILE A C 1
ATOM 888 O O . ILE A 1 117 ? -15.294 6.791 16.237 1.00 78.38 117 ILE A O 1
ATOM 892 N N . PRO A 1 118 ? -16.919 7.116 14.704 1.00 82.50 118 PRO A N 1
ATOM 893 C CA . PRO A 1 118 ? -17.509 5.802 14.894 1.00 82.50 118 PRO A CA 1
ATOM 894 C C . PRO A 1 118 ? -16.484 4.703 14.582 1.00 82.50 118 PRO A C 1
ATOM 896 O O . PRO A 1 118 ? -15.730 4.830 13.616 1.00 82.50 118 PRO A O 1
ATOM 899 N N . PRO A 1 119 ? -16.478 3.587 15.327 1.00 83.44 119 PRO A N 1
ATOM 900 C CA . PRO A 1 119 ? -15.556 2.479 15.086 1.00 83.44 119 PRO A CA 1
ATOM 901 C C . PRO A 1 119 ? -15.927 1.639 13.851 1.00 83.44 119 PRO A C 1
ATOM 903 O O . PRO A 1 119 ? -15.257 0.676 13.529 1.00 83.44 119 PRO A O 1
ATOM 906 N N . SER A 1 120 ? -17.018 1.944 13.146 1.00 85.44 120 SER A N 1
ATOM 907 C CA . SER A 1 120 ? -17.322 1.299 11.861 1.00 85.44 120 SER A CA 1
ATOM 908 C C . SER A 1 120 ? -16.807 2.173 10.725 1.00 85.44 120 SER A C 1
ATOM 910 O O . SER A 1 120 ? -17.070 3.375 10.704 1.00 85.44 120 SER A O 1
ATOM 912 N N . GLY A 1 121 ? -16.069 1.591 9.785 1.00 86.19 121 GLY A N 1
ATOM 913 C CA . GLY A 1 121 ?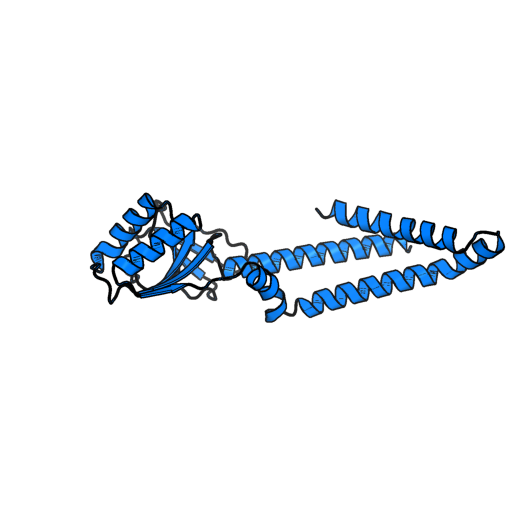 -15.384 2.357 8.750 1.00 86.19 121 GLY A CA 1
ATOM 914 C C . GLY A 1 121 ? -14.405 1.528 7.933 1.00 86.19 121 GLY A C 1
ATOM 915 O O . GLY A 1 121 ? -14.423 0.298 7.971 1.00 86.19 121 GLY A O 1
ATOM 916 N N . VAL A 1 122 ? -13.550 2.223 7.186 1.00 86.56 122 VAL A N 1
ATOM 917 C CA . VAL A 1 122 ? -12.465 1.601 6.424 1.00 86.56 122 VAL A CA 1
ATOM 918 C C . VAL A 1 122 ? -11.264 1.400 7.343 1.00 86.56 122 VAL A C 1
ATOM 920 O O . VAL A 1 122 ? -10.816 2.332 8.010 1.00 86.56 122 VAL A O 1
ATOM 923 N N . TYR A 1 123 ? -10.750 0.180 7.358 1.00 87.38 123 TYR A N 1
ATOM 924 C CA . TYR A 1 123 ? -9.617 -0.278 8.137 1.00 87.38 123 TYR A CA 1
ATOM 925 C C . TYR A 1 123 ? -8.495 -0.744 7.220 1.00 87.38 123 TYR A C 1
ATOM 927 O O . TYR A 1 123 ? -8.739 -1.403 6.214 1.00 87.38 123 TYR A O 1
ATOM 935 N N . ALA A 1 124 ? -7.268 -0.427 7.605 1.00 87.69 124 ALA A N 1
ATOM 936 C CA . ALA A 1 124 ? -6.045 -0.899 6.992 1.00 87.69 124 ALA A CA 1
ATOM 937 C C . ALA A 1 124 ? -5.264 -1.725 8.025 1.00 87.69 124 ALA A C 1
ATOM 939 O O . ALA A 1 124 ? -5.086 -1.299 9.170 1.00 87.69 124 ALA A O 1
ATOM 940 N N . LEU A 1 125 ? -4.840 -2.923 7.631 1.00 88.62 125 LEU A N 1
ATOM 941 C CA . LEU A 1 125 ? -4.175 -3.897 8.490 1.00 88.62 125 LEU A CA 1
ATOM 942 C C . LEU A 1 125 ? -2.734 -4.108 8.054 1.00 88.62 125 LEU A C 1
ATOM 944 O O . LEU A 1 125 ? -2.436 -4.210 6.863 1.00 88.62 125 LEU A O 1
ATOM 948 N N . LYS A 1 126 ? -1.839 -4.248 9.026 1.00 88.38 126 LYS A N 1
ATOM 949 C CA . LYS A 1 126 ? -0.434 -4.568 8.781 1.00 88.38 126 LYS A CA 1
ATOM 950 C C . LYS A 1 126 ? -0.000 -5.712 9.687 1.00 88.38 126 LYS A C 1
ATOM 952 O O . LYS A 1 126 ? -0.140 -5.640 10.903 1.00 88.38 126 LYS A O 1
ATOM 957 N N . GLY A 1 127 ? 0.512 -6.777 9.082 1.00 85.50 127 GLY A N 1
ATOM 958 C CA . GLY A 1 127 ? 0.897 -8.007 9.770 1.00 85.50 127 GLY A CA 1
ATOM 959 C C . GLY A 1 127 ? 1.210 -9.120 8.772 1.00 85.50 127 GLY A C 1
ATOM 960 O O . GLY A 1 127 ? 1.148 -8.907 7.563 1.00 85.50 127 GLY A O 1
ATOM 961 N N . SER A 1 128 ? 1.556 -10.310 9.265 1.00 85.88 128 SER A N 1
ATOM 962 C CA . SER A 1 128 ? 1.676 -11.497 8.409 1.00 85.88 128 SER A CA 1
ATOM 963 C C . SER A 1 128 ? 0.297 -11.967 7.927 1.00 85.88 128 SER A C 1
ATOM 965 O O . SER A 1 128 ? -0.716 -11.713 8.581 1.00 85.88 128 SER A O 1
ATOM 967 N N . GLU A 1 129 ? 0.249 -12.695 6.807 1.00 85.88 129 GLU A N 1
ATOM 968 C CA . GLU A 1 129 ? -1.009 -13.250 6.277 1.00 85.88 129 GLU A CA 1
ATOM 969 C C . GLU A 1 129 ? -1.733 -14.140 7.300 1.00 85.88 129 GLU A C 1
ATOM 971 O O . GLU A 1 129 ? -2.953 -14.065 7.427 1.00 85.88 129 GLU A O 1
ATOM 976 N N . GLU A 1 130 ? -0.986 -14.931 8.076 1.00 87.69 130 GLU A N 1
ATOM 977 C CA . GLU A 1 130 ? -1.528 -15.791 9.136 1.00 87.69 130 GLU A CA 1
ATOM 978 C C . GLU A 1 130 ? -2.183 -14.971 10.257 1.00 87.69 130 GLU A C 1
ATOM 980 O O . GLU A 1 130 ? -3.306 -15.257 10.678 1.00 87.69 130 GLU A O 1
ATOM 985 N N . ASN A 1 131 ? -1.520 -13.897 10.689 1.00 88.38 131 ASN A N 1
ATOM 986 C CA . ASN A 1 131 ? -2.016 -13.015 11.739 1.00 88.38 131 ASN A CA 1
ATOM 987 C C . ASN A 1 131 ? -3.277 -12.261 11.287 1.00 88.38 131 ASN A C 1
ATOM 989 O O . ASN A 1 131 ? -4.256 -12.170 12.029 1.00 88.38 131 ASN A O 1
ATOM 993 N N . ILE A 1 132 ? -3.282 -11.773 10.043 1.00 88.31 132 ILE A N 1
ATOM 994 C CA . ILE A 1 132 ? -4.436 -11.099 9.435 1.00 88.31 132 ILE A CA 1
ATOM 995 C C . ILE A 1 132 ? -5.609 -12.074 9.271 1.00 88.31 132 ILE A C 1
ATOM 997 O O . ILE A 1 132 ? -6.750 -11.717 9.565 1.00 88.31 132 ILE A O 1
ATOM 1001 N N . ALA A 1 133 ? -5.356 -13.316 8.848 1.00 88.62 133 ALA A N 1
ATOM 1002 C CA . ALA A 1 133 ? -6.391 -14.344 8.763 1.00 88.62 133 ALA A CA 1
ATOM 1003 C C . ALA A 1 133 ? -7.006 -14.636 10.141 1.00 88.62 133 ALA A C 1
ATOM 1005 O O . ALA A 1 133 ? -8.231 -14.706 10.266 1.00 88.62 133 ALA A O 1
ATOM 1006 N N . GLY A 1 134 ? -6.178 -14.716 11.187 1.00 88.94 134 GLY A N 1
ATOM 1007 C CA . GLY A 1 134 ? -6.638 -14.830 12.570 1.00 88.94 134 GLY A CA 1
ATOM 1008 C C . GLY A 1 134 ? -7.562 -13.683 12.988 1.00 88.94 134 GLY A C 1
ATOM 1009 O O . GLY A 1 134 ? -8.559 -13.916 13.678 1.00 88.94 134 GLY A O 1
ATOM 1010 N N . PHE A 1 135 ? -7.270 -12.454 12.560 1.00 90.50 135 PHE A N 1
ATOM 1011 C CA . PHE A 1 135 ? -8.080 -11.278 12.889 1.00 90.50 135 PHE A CA 1
ATOM 1012 C C . PHE A 1 135 ? -9.432 -11.308 12.176 1.00 90.50 135 PHE A C 1
ATOM 1014 O O . PHE A 1 135 ? -10.475 -11.055 12.781 1.00 90.50 135 PHE A O 1
ATOM 1021 N N . LYS A 1 136 ? -9.438 -11.700 10.900 1.00 91.06 136 LYS A N 1
ATOM 1022 C CA . LYS A 1 136 ? -10.668 -11.876 10.114 1.00 91.06 136 LYS A CA 1
ATOM 1023 C C . LYS A 1 136 ? -11.568 -12.972 10.683 1.00 91.06 136 LYS A C 1
ATOM 1025 O O . LYS A 1 136 ? -12.790 -12.811 10.707 1.00 91.06 136 LYS A O 1
ATOM 1030 N N . HIS A 1 137 ? -10.980 -14.064 11.171 1.00 91.50 137 HIS A N 1
ATOM 1031 C CA . HIS A 1 137 ? -11.727 -15.097 11.886 1.00 91.50 137 HIS A CA 1
ATOM 1032 C C . HIS A 1 137 ? -12.364 -14.540 13.158 1.00 91.50 137 HIS A C 1
ATOM 1034 O O . HIS A 1 137 ? -13.573 -14.668 13.323 1.00 91.50 137 HIS A O 1
ATOM 1040 N N . TRP A 1 138 ? -11.601 -13.813 13.978 1.00 92.56 138 TRP A N 1
ATOM 1041 C CA . TRP A 1 138 ? -12.127 -13.178 15.187 1.00 92.56 138 TRP A CA 1
ATOM 1042 C C . TRP A 1 138 ? -13.288 -12.206 14.905 1.00 92.56 138 TRP A C 1
ATOM 1044 O O . TRP A 1 138 ? -14.287 -12.225 15.621 1.00 92.56 138 TRP A O 1
ATOM 1054 N N . LEU A 1 139 ? -13.210 -11.398 13.839 1.00 90.69 139 LEU A N 1
ATOM 1055 C CA . LEU A 1 139 ? -14.318 -10.523 13.428 1.00 90.69 139 LEU A CA 1
ATOM 1056 C C . LEU A 1 139 ? -15.581 -11.314 13.077 1.00 90.69 139 LEU A C 1
ATOM 1058 O O . LEU A 1 139 ? -16.687 -10.918 13.444 1.00 90.69 139 LEU A O 1
ATOM 1062 N N . THR A 1 140 ? -15.403 -12.436 12.378 1.00 91.00 140 THR A N 1
ATOM 1063 C CA . THR A 1 140 ? -16.501 -13.323 11.975 1.00 91.00 140 THR A CA 1
ATOM 1064 C C . THR A 1 140 ? -17.145 -13.983 13.193 1.00 91.00 140 THR A C 1
ATOM 1066 O O . THR A 1 140 ? -18.368 -13.989 13.301 1.00 91.00 140 THR A O 1
ATOM 1069 N N . ASP A 1 141 ? -16.336 -14.456 14.145 1.00 91.94 141 ASP A N 1
ATOM 1070 C CA . ASP A 1 141 ? -16.800 -15.077 15.392 1.00 91.94 141 ASP A CA 1
ATOM 1071 C C . ASP A 1 141 ? -17.625 -14.112 16.256 1.00 91.94 141 ASP A C 1
ATOM 1073 O O . ASP A 1 141 ? -18.492 -14.535 17.015 1.00 91.94 141 ASP A O 1
ATOM 1077 N N . ARG A 1 142 ? -17.362 -12.806 16.137 1.00 89.00 142 ARG A N 1
ATOM 1078 C CA . ARG A 1 142 ? -18.066 -11.733 16.856 1.00 89.00 142 ARG A CA 1
ATOM 1079 C C . ARG A 1 142 ? -19.263 -11.158 16.093 1.00 89.00 142 ARG A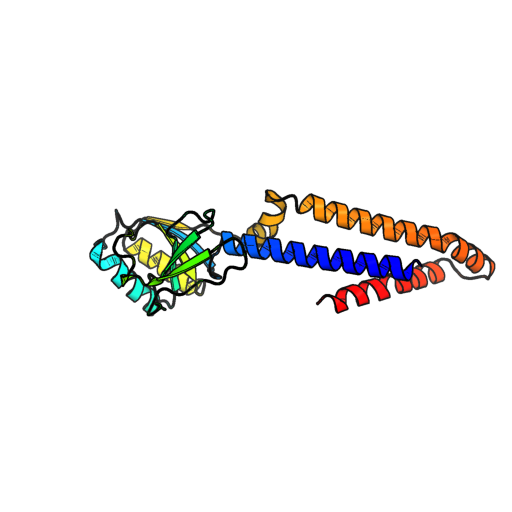 C 1
ATOM 1081 O O . ARG A 1 142 ? -19.866 -10.194 16.563 1.00 89.00 142 ARG A O 1
ATOM 1088 N N . GLY A 1 143 ? -19.583 -11.695 14.915 1.00 86.56 143 GLY A N 1
ATOM 1089 C CA . GLY A 1 143 ? -20.710 -11.244 14.093 1.00 86.56 143 GLY A CA 1
ATOM 1090 C C . GLY A 1 143 ? -20.506 -9.883 13.414 1.00 86.56 143 GLY A C 1
ATOM 1091 O O . GLY A 1 143 ? -21.473 -9.277 12.955 1.00 86.56 143 GLY A O 1
ATOM 1092 N N . ALA A 1 144 ? -19.271 -9.374 13.340 1.00 89.25 144 ALA A N 1
ATOM 1093 C CA . ALA A 1 144 ? -18.985 -8.137 12.620 1.00 89.25 144 ALA A CA 1
ATOM 1094 C C . ALA A 1 144 ? -19.052 -8.375 11.103 1.00 89.25 144 ALA A C 1
ATOM 1096 O O . ALA A 1 144 ? -18.493 -9.343 10.585 1.00 89.25 144 ALA A O 1
ATOM 1097 N N . VAL A 1 145 ? -19.710 -7.474 10.369 1.00 87.62 145 VAL A N 1
ATOM 1098 C CA . VAL A 1 145 ? -19.753 -7.543 8.902 1.00 87.62 145 VAL A CA 1
ATOM 1099 C C . VAL A 1 145 ? -18.476 -6.916 8.367 1.00 87.62 145 VAL A C 1
ATOM 1101 O O . VAL A 1 145 ? -18.211 -5.744 8.627 1.00 87.62 145 VAL A O 1
ATOM 1104 N N . HIS A 1 146 ? -17.685 -7.677 7.614 1.00 88.25 146 HIS A N 1
ATOM 1105 C CA . HIS A 1 146 ? -16.435 -7.195 7.032 1.00 88.25 146 HIS A CA 1
ATOM 1106 C C . HIS A 1 146 ? -16.322 -7.554 5.551 1.00 88.25 146 HIS A C 1
ATOM 1108 O O . HIS A 1 146 ? -16.755 -8.617 5.112 1.00 88.25 146 HIS A O 1
ATOM 1114 N N . THR A 1 147 ? -15.748 -6.640 4.777 1.00 85.19 147 THR A N 1
ATOM 1115 C CA . THR A 1 147 ? -15.441 -6.824 3.353 1.00 85.19 147 THR A CA 1
ATOM 1116 C C . THR A 1 147 ? -14.027 -6.346 3.097 1.00 85.19 147 THR A C 1
ATOM 1118 O O . THR A 1 147 ? -13.713 -5.199 3.405 1.00 85.19 147 THR A O 1
ATOM 1121 N N . TRP A 1 148 ? -13.193 -7.212 2.528 1.00 83.75 148 TRP A N 1
ATOM 1122 C CA . TRP A 1 148 ? -11.775 -6.949 2.288 1.00 83.75 148 TRP A CA 1
ATOM 1123 C C . TRP A 1 148 ? -11.505 -6.814 0.800 1.00 83.75 148 TRP A C 1
ATOM 1125 O O . TRP A 1 148 ? -12.007 -7.608 0.002 1.00 83.75 148 TRP A O 1
ATOM 1135 N N . GLU A 1 149 ? -10.696 -5.829 0.438 1.00 75.31 149 GLU A N 1
ATOM 1136 C CA . GLU A 1 149 ? -10.204 -5.662 -0.918 1.00 75.31 149 GLU A CA 1
ATOM 1137 C C . GLU A 1 149 ? -8.931 -6.499 -1.064 1.00 75.31 149 GLU A C 1
ATOM 1139 O O . GLU A 1 149 ? -7.853 -6.128 -0.608 1.00 75.31 149 GLU A O 1
ATOM 1144 N N . GLN A 1 150 ? -9.059 -7.673 -1.684 1.00 61.44 150 GLN A N 1
ATOM 1145 C CA . GLN A 1 150 ? -7.893 -8.476 -2.033 1.00 61.44 150 GLN A CA 1
ATOM 1146 C C . GLN A 1 150 ? -7.205 -7.853 -3.241 1.00 61.44 150 GLN A C 1
ATOM 1148 O O . GLN A 1 150 ? -7.608 -8.082 -4.378 1.00 61.44 150 GLN A O 1
ATOM 1153 N N . TYR A 1 151 ? -6.151 -7.085 -2.997 1.00 59.34 151 TYR A N 1
ATOM 1154 C CA . TYR A 1 151 ? -5.274 -6.644 -4.067 1.00 59.34 151 TYR A CA 1
ATOM 1155 C C . TYR A 1 151 ? -4.281 -7.752 -4.396 1.00 59.34 151 TYR A C 1
ATOM 1157 O O . TYR A 1 151 ? -3.349 -8.020 -3.636 1.00 59.34 151 TYR A O 1
ATOM 1165 N N . THR A 1 152 ? -4.456 -8.415 -5.539 1.00 55.91 152 THR A N 1
ATOM 1166 C CA . THR A 1 152 ? -3.412 -9.324 -6.018 1.00 55.91 152 THR A CA 1
ATOM 1167 C C . THR A 1 152 ? -2.186 -8.511 -6.439 1.00 55.91 152 THR A C 1
ATOM 1169 O O . THR A 1 152 ? -2.306 -7.437 -7.030 1.00 55.91 152 THR A O 1
ATOM 1172 N N . SER A 1 153 ? -0.977 -9.018 -6.174 1.00 54.78 153 SER A N 1
ATOM 1173 C CA . SER A 1 153 ? 0.273 -8.305 -6.498 1.00 54.78 153 SER A CA 1
ATOM 1174 C C . SER A 1 153 ? 0.377 -7.922 -7.983 1.00 54.78 153 SER A C 1
ATOM 1176 O O . SER A 1 153 ? 1.033 -6.945 -8.333 1.00 54.78 153 SER A O 1
ATOM 1178 N N . LEU A 1 154 ? -0.292 -8.677 -8.864 1.00 49.88 154 LEU A N 1
ATOM 1179 C CA . LEU A 1 154 ? -0.371 -8.391 -10.296 1.00 49.88 154 LEU A CA 1
ATOM 1180 C C . LEU A 1 154 ? -1.352 -7.262 -10.624 1.00 49.88 154 LEU A C 1
ATOM 1182 O O . LEU A 1 154 ? -1.058 -6.453 -11.498 1.00 49.88 154 LEU A O 1
ATOM 1186 N N . GLU A 1 155 ? -2.487 -7.170 -9.935 1.00 57.78 155 GLU A N 1
ATOM 1187 C CA . GLU A 1 155 ? -3.415 -6.048 -10.102 1.00 57.78 155 GLU A CA 1
ATOM 1188 C C . GLU A 1 155 ? -2.801 -4.748 -9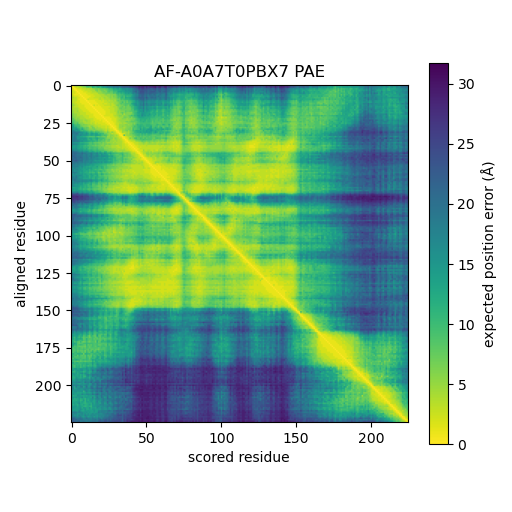.593 1.00 57.78 155 GLU A C 1
ATOM 1190 O O . GLU A 1 155 ? -2.927 -3.728 -10.264 1.00 57.78 155 GLU A O 1
ATOM 1195 N N . LEU A 1 156 ? -2.054 -4.794 -8.484 1.00 60.72 156 LEU A N 1
ATOM 1196 C CA . LEU A 1 156 ? -1.310 -3.642 -7.967 1.00 60.72 156 LEU A CA 1
ATOM 1197 C C . LEU A 1 156 ? -0.236 -3.159 -8.961 1.00 60.72 156 LEU A C 1
ATOM 1199 O O . LEU A 1 156 ? -0.084 -1.960 -9.182 1.00 60.72 156 LEU A O 1
ATOM 1203 N N . LEU A 1 157 ? 0.443 -4.095 -9.638 1.00 58.75 157 LEU A N 1
ATOM 1204 C CA . LEU A 1 157 ? 1.414 -3.792 -10.697 1.00 58.75 157 LEU A CA 1
ATOM 1205 C C . LEU A 1 157 ? 0.752 -3.227 -11.969 1.00 58.75 157 LEU A C 1
ATOM 1207 O O . LEU A 1 157 ? 1.353 -2.419 -12.678 1.00 58.75 157 LEU A O 1
ATOM 1211 N N . LEU A 1 158 ? -0.467 -3.670 -12.293 1.00 59.16 158 LEU A N 1
ATOM 1212 C CA . LEU A 1 158 ? -1.188 -3.296 -13.517 1.00 59.16 158 LEU A CA 1
ATOM 1213 C C . LEU A 1 158 ? -2.086 -2.059 -13.351 1.00 59.16 158 LEU A C 1
ATOM 1215 O O . LEU A 1 158 ? -2.426 -1.411 -14.344 1.00 59.16 158 LEU A O 1
ATOM 1219 N N . LEU A 1 159 ? -2.418 -1.683 -12.117 1.00 60.31 159 LEU A N 1
ATOM 1220 C CA . LEU A 1 159 ? -3.186 -0.488 -11.752 1.00 60.31 159 LEU A CA 1
ATOM 1221 C C . LEU A 1 159 ? -2.646 0.808 -12.401 1.00 60.31 159 LEU A C 1
ATOM 1223 O O . LEU A 1 159 ? -3.437 1.529 -13.026 1.00 60.31 159 LEU A O 1
ATOM 1227 N N . PRO A 1 160 ? -1.321 1.072 -12.402 1.00 58.22 160 PRO A N 1
ATOM 1228 C CA . PRO A 1 160 ? -0.750 2.236 -13.078 1.00 58.22 160 PRO A CA 1
ATOM 1229 C C . PRO A 1 160 ? -0.964 2.227 -14.594 1.00 58.22 160 PRO A C 1
ATOM 1231 O O . PRO A 1 160 ? -1.183 3.282 -15.200 1.00 58.22 160 PRO A O 1
ATOM 1234 N N . PHE A 1 161 ? -0.936 1.043 -15.216 1.00 58.41 161 PHE A N 1
ATOM 1235 C CA . PHE A 1 161 ? -1.150 0.888 -16.656 1.00 58.41 161 PHE A CA 1
ATOM 1236 C C . PHE A 1 161 ? -2.598 1.188 -17.053 1.00 58.41 161 PHE A C 1
ATOM 1238 O O . PHE A 1 161 ? -2.819 1.778 -18.110 1.00 58.41 161 PHE A O 1
ATOM 1245 N N . ALA A 1 162 ? -3.566 0.823 -16.210 1.00 58.09 162 ALA A N 1
ATOM 1246 C CA . ALA A 1 162 ? -4.986 0.965 -16.510 1.00 58.09 162 ALA A CA 1
ATOM 1247 C C . ALA A 1 162 ? -5.511 2.406 -16.361 1.00 58.09 162 ALA A C 1
ATOM 1249 O O . ALA A 1 162 ? -6.339 2.831 -17.165 1.00 58.09 162 ALA A O 1
ATOM 1250 N N . TYR A 1 163 ? -5.033 3.173 -15.372 1.00 56.41 163 TYR A N 1
ATOM 1251 C CA . TYR A 1 163 ? -5.730 4.401 -14.953 1.00 56.41 163 TYR A CA 1
ATOM 1252 C C . TYR A 1 163 ? -5.066 5.735 -15.332 1.00 56.41 163 TYR A C 1
ATOM 1254 O O . TYR A 1 163 ? -5.744 6.760 -15.297 1.00 56.41 163 TYR A O 1
ATOM 1262 N N . GLN A 1 164 ? -3.779 5.778 -15.710 1.00 56.41 164 GLN A N 1
ATOM 1263 C CA . GLN A 1 164 ? -3.058 7.064 -15.850 1.00 56.41 164 GLN A CA 1
ATOM 1264 C C . GLN A 1 164 ? -2.269 7.270 -17.153 1.00 56.41 164 GLN A C 1
ATOM 1266 O O . GLN A 1 164 ? -1.401 8.137 -17.226 1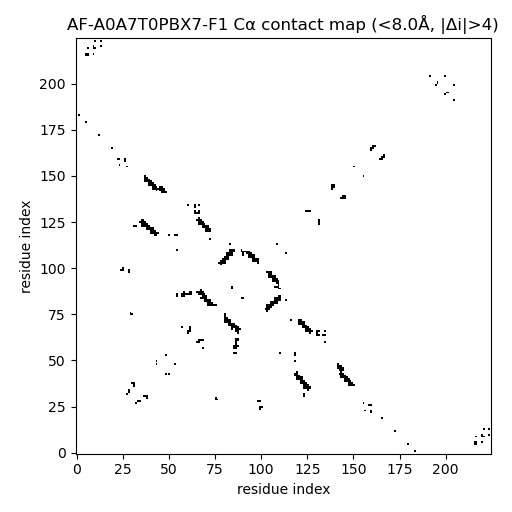.00 56.41 164 GLN A O 1
ATOM 1271 N N . GLY A 1 165 ? -2.553 6.518 -18.221 1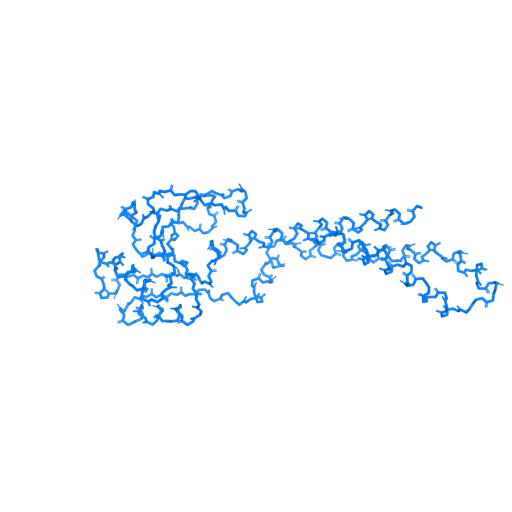.00 57.00 165 GLY A N 1
ATOM 1272 C CA . GLY A 1 165 ? -1.880 6.743 -19.511 1.00 57.00 165 GLY A CA 1
ATOM 1273 C C . GLY A 1 165 ? -0.384 6.394 -19.502 1.00 57.00 165 GLY A C 1
ATOM 1274 O O . GLY A 1 165 ? 0.338 6.738 -20.437 1.00 57.00 165 GLY A O 1
ATOM 1275 N N . VAL A 1 166 ? 0.077 5.651 -18.489 1.00 64.31 166 VAL A N 1
ATOM 1276 C CA . VAL A 1 166 ? 1.433 5.083 -18.401 1.00 64.31 166 VAL A CA 1
ATOM 1277 C C . VAL A 1 166 ? 1.766 4.253 -19.645 1.00 64.31 166 VAL A C 1
ATOM 1279 O O . VAL A 1 166 ? 2.894 4.292 -20.130 1.00 64.31 166 VAL A O 1
ATOM 1282 N N . ILE A 1 167 ? 0.768 3.597 -20.248 1.00 63.75 167 ILE A N 1
ATOM 1283 C CA . ILE A 1 167 ? 0.905 2.890 -21.532 1.00 63.75 167 ILE A CA 1
ATOM 1284 C C . ILE A 1 167 ? 1.431 3.818 -22.636 1.00 63.75 167 ILE A C 1
ATOM 1286 O O . ILE A 1 167 ? 2.299 3.414 -23.408 1.00 63.75 167 ILE A O 1
ATOM 1290 N N . ALA A 1 168 ? 0.961 5.067 -22.706 1.00 62.44 168 ALA A N 1
ATOM 1291 C CA . ALA A 1 168 ? 1.430 6.027 -23.703 1.00 62.44 168 ALA A CA 1
ATOM 1292 C C . ALA A 1 168 ? 2.895 6.404 -23.462 1.00 62.44 168 ALA A C 1
ATOM 1294 O O . ALA A 1 168 ? 3.681 6.465 -24.404 1.00 62.44 168 ALA A O 1
ATOM 1295 N N . VAL A 1 169 ? 3.285 6.586 -22.199 1.00 66.75 169 VAL A N 1
ATOM 1296 C CA . VAL A 1 169 ? 4.670 6.881 -21.815 1.00 66.75 169 VAL A CA 1
ATOM 1297 C C . VAL A 1 169 ? 5.597 5.720 -22.183 1.00 66.75 169 VAL A C 1
ATOM 1299 O O . VAL A 1 169 ? 6.643 5.937 -22.798 1.00 66.75 169 VAL A O 1
ATOM 1302 N N . VAL A 1 170 ? 5.193 4.482 -21.889 1.00 69.88 170 VAL A N 1
ATOM 1303 C CA . VAL A 1 170 ? 5.939 3.266 -22.248 1.00 69.88 170 VAL A CA 1
ATOM 1304 C C . VAL A 1 170 ? 6.024 3.095 -23.767 1.00 69.88 170 VAL A C 1
ATOM 1306 O O . VAL A 1 170 ? 7.100 2.806 -24.290 1.00 69.88 170 VAL A O 1
ATOM 1309 N N . LEU A 1 171 ? 4.935 3.336 -24.501 1.00 69.00 171 LEU A N 1
ATOM 1310 C CA . LEU A 1 171 ? 4.916 3.255 -25.965 1.00 69.00 171 LEU A CA 1
ATOM 1311 C C . LEU A 1 171 ? 5.813 4.306 -26.618 1.00 69.00 171 LEU A C 1
ATOM 1313 O O . LEU A 1 171 ? 6.587 3.972 -27.512 1.00 69.00 171 LEU A O 1
ATOM 1317 N N . VAL A 1 172 ? 5.750 5.562 -26.169 1.00 70.06 172 VAL A N 1
ATOM 1318 C CA . VAL A 1 172 ? 6.607 6.645 -26.678 1.00 70.06 172 VAL A CA 1
ATOM 1319 C C . VAL A 1 172 ? 8.075 6.341 -26.389 1.00 70.06 172 VAL A C 1
ATOM 1321 O O . VAL A 1 172 ? 8.926 6.504 -27.260 1.00 70.06 172 VAL A O 1
ATOM 1324 N N . THR A 1 173 ? 8.365 5.825 -25.199 1.00 70.06 173 THR A N 1
ATOM 1325 C CA . THR A 1 173 ? 9.697 5.367 -24.794 1.00 70.06 173 THR A CA 1
ATOM 1326 C C . THR A 1 173 ? 10.200 4.252 -25.714 1.00 70.06 173 THR A C 1
ATOM 1328 O O . THR A 1 173 ? 11.283 4.368 -26.294 1.00 70.06 173 THR A O 1
ATOM 1331 N N . ALA A 1 174 ? 9.406 3.201 -25.927 1.00 73.31 174 ALA A N 1
ATOM 1332 C CA . ALA A 1 174 ? 9.755 2.098 -26.818 1.00 73.31 174 ALA A CA 1
ATOM 1333 C C . ALA A 1 174 ? 9.975 2.583 -28.261 1.00 73.31 174 ALA A C 1
ATOM 1335 O O . ALA A 1 174 ? 10.959 2.208 -28.903 1.00 73.31 174 ALA A O 1
ATOM 1336 N N . LEU A 1 175 ? 9.111 3.480 -28.744 1.00 73.75 175 LEU A N 1
ATOM 1337 C CA . LEU A 1 175 ? 9.198 4.058 -30.081 1.00 73.75 175 LEU A CA 1
ATOM 1338 C C . LEU A 1 175 ? 10.465 4.905 -30.255 1.00 73.75 175 LEU A C 1
ATOM 1340 O O . LEU A 1 175 ? 11.178 4.741 -31.243 1.00 73.75 175 LEU A O 1
ATOM 1344 N N . LEU A 1 176 ? 10.791 5.766 -29.287 1.00 72.31 176 LEU A N 1
ATOM 1345 C CA . LEU A 1 176 ? 12.023 6.558 -29.306 1.00 72.31 176 LEU A CA 1
ATOM 1346 C C . LEU A 1 176 ? 13.258 5.654 -29.293 1.00 72.31 176 LEU A C 1
ATOM 1348 O O . LEU A 1 176 ? 14.178 5.862 -30.083 1.00 72.31 176 LEU A O 1
ATOM 1352 N N . THR A 1 177 ? 13.255 4.607 -28.467 1.00 72.00 177 THR A N 1
ATOM 1353 C CA . THR A 1 177 ? 14.353 3.630 -28.411 1.00 72.00 177 THR A CA 1
ATOM 1354 C C . THR A 1 177 ? 14.535 2.923 -29.757 1.00 72.00 177 THR A C 1
ATOM 1356 O O . THR A 1 177 ? 15.659 2.803 -30.250 1.00 72.00 177 THR A O 1
ATOM 1359 N N . LEU A 1 178 ? 13.438 2.530 -30.410 1.00 74.44 178 LEU A N 1
ATOM 1360 C CA . LEU A 1 178 ? 13.467 1.912 -31.735 1.00 74.44 178 LEU A CA 1
ATOM 1361 C C . LEU A 1 178 ? 14.021 2.871 -32.800 1.00 74.44 178 LEU A C 1
ATOM 1363 O O . LEU A 1 178 ? 14.896 2.487 -33.578 1.00 74.44 178 LEU A O 1
ATOM 1367 N N . ILE A 1 179 ? 13.566 4.128 -32.814 1.00 74.81 179 ILE A N 1
ATOM 1368 C CA . ILE A 1 179 ? 14.054 5.158 -33.746 1.00 74.81 179 ILE A CA 1
ATOM 1369 C C . ILE A 1 179 ? 15.561 5.380 -33.563 1.00 74.81 179 ILE A C 1
ATOM 1371 O O . ILE A 1 179 ? 16.283 5.538 -34.547 1.00 74.81 179 ILE A O 1
ATOM 1375 N N . ILE A 1 180 ? 16.062 5.333 -32.326 1.00 69.88 180 ILE A N 1
ATOM 1376 C CA . ILE A 1 180 ? 17.493 5.460 -32.022 1.00 69.88 180 ILE A CA 1
ATOM 1377 C C . ILE A 1 180 ? 18.280 4.264 -32.551 1.00 69.88 180 ILE A C 1
ATOM 1379 O O . ILE A 1 180 ? 19.319 4.463 -33.179 1.00 69.88 180 ILE A O 1
ATOM 1383 N N . ILE A 1 181 ? 17.796 3.036 -32.336 1.00 71.19 181 ILE A N 1
ATOM 1384 C CA . ILE A 1 181 ? 18.436 1.822 -32.863 1.00 71.19 181 ILE A CA 1
ATOM 1385 C C . ILE A 1 181 ? 18.525 1.919 -34.389 1.00 71.19 181 ILE A C 1
ATOM 1387 O O . ILE A 1 181 ? 19.603 1.755 -34.965 1.00 71.19 181 ILE A O 1
ATOM 1391 N N . ILE A 1 182 ? 17.419 2.276 -35.045 1.00 73.25 182 ILE A N 1
ATOM 1392 C CA . ILE A 1 182 ? 17.355 2.430 -36.501 1.00 73.25 182 ILE A CA 1
ATOM 1393 C C . ILE A 1 182 ? 18.302 3.541 -36.975 1.00 73.25 182 ILE A C 1
ATOM 1395 O O . ILE A 1 182 ? 19.115 3.313 -37.872 1.00 73.25 182 ILE A O 1
ATOM 1399 N N . GLY A 1 183 ? 18.264 4.722 -36.354 1.00 71.00 183 GLY A N 1
ATOM 1400 C CA . GLY A 1 183 ? 19.147 5.843 -36.681 1.00 71.00 183 GLY A CA 1
ATOM 1401 C C . GLY A 1 183 ? 20.626 5.506 -36.479 1.00 71.00 183 GLY A C 1
ATOM 1402 O O . GLY A 1 183 ? 21.481 5.919 -37.270 1.00 71.00 183 GLY A O 1
ATOM 1403 N N . TRP A 1 184 ? 20.932 4.685 -35.473 1.00 71.31 184 TRP A N 1
ATOM 1404 C CA . TRP A 1 184 ? 22.277 4.196 -35.219 1.00 71.31 184 TRP A CA 1
ATOM 1405 C C . TRP A 1 184 ? 22.778 3.282 -36.338 1.00 71.31 184 TRP A C 1
ATOM 1407 O O . TRP A 1 184 ? 23.866 3.508 -36.878 1.00 71.31 184 TRP A O 1
ATOM 1417 N N . PHE A 1 185 ? 21.951 2.326 -36.767 1.00 69.00 185 PHE A N 1
ATOM 1418 C CA . PHE A 1 185 ? 22.256 1.460 -37.906 1.00 69.00 185 PHE A CA 1
ATOM 1419 C C . PHE A 1 185 ? 22.383 2.242 -39.221 1.00 69.00 185 PHE A C 1
ATOM 1421 O O . PHE A 1 185 ? 23.312 1.992 -39.991 1.00 69.00 185 PHE A O 1
ATOM 1428 N N . ILE A 1 186 ? 21.509 3.224 -39.474 1.00 72.62 186 ILE A N 1
ATOM 1429 C CA . ILE A 1 186 ? 21.566 4.069 -40.680 1.00 72.62 186 ILE A CA 1
ATOM 1430 C C . ILE A 1 186 ? 22.881 4.853 -40.731 1.00 72.62 186 ILE A C 1
ATOM 1432 O O . ILE A 1 186 ? 23.568 4.842 -41.754 1.00 72.62 186 ILE A O 1
ATOM 1436 N N . SER A 1 187 ? 23.284 5.486 -39.627 1.00 68.75 187 SER A N 1
ATOM 1437 C CA . SER A 1 187 ? 24.522 6.267 -39.600 1.00 68.75 187 SER 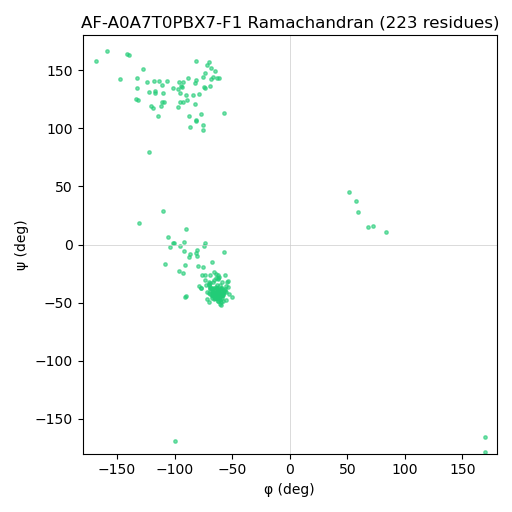A CA 1
ATOM 1438 C C . SER A 1 187 ? 25.781 5.399 -39.706 1.00 68.75 187 SER A C 1
ATOM 1440 O O . SER A 1 187 ? 26.806 5.882 -40.195 1.00 68.75 187 SER A O 1
ATOM 1442 N N . LYS A 1 188 ? 25.735 4.128 -39.279 1.00 69.31 188 LYS A N 1
ATOM 1443 C CA . LYS A 1 188 ? 26.868 3.201 -39.423 1.00 69.31 188 LYS A CA 1
ATOM 1444 C C . LYS A 1 188 ? 26.980 2.614 -40.830 1.00 69.31 188 LYS A C 1
ATOM 1446 O O . LYS A 1 188 ? 28.083 2.220 -41.199 1.00 69.31 188 LYS A O 1
ATOM 1451 N N . ARG A 1 189 ? 25.926 2.642 -41.661 1.00 66.31 189 ARG A N 1
ATOM 1452 C CA . ARG A 1 189 ? 25.946 2.056 -43.019 1.00 66.31 189 ARG A CA 1
ATOM 1453 C C . ARG A 1 189 ? 27.107 2.538 -43.889 1.00 66.31 189 ARG A C 1
ATOM 1455 O O . ARG A 1 189 ? 27.765 1.710 -44.505 1.00 66.31 189 ARG A O 1
ATOM 1462 N N . ARG A 1 190 ? 27.438 3.837 -43.885 1.00 61.81 190 ARG A N 1
ATOM 1463 C CA . ARG A 1 190 ? 28.600 4.351 -44.647 1.00 61.81 190 ARG A CA 1
ATOM 1464 C C . ARG A 1 190 ? 29.930 3.765 -44.160 1.00 61.81 190 ARG A C 1
ATOM 1466 O O . ARG A 1 190 ? 30.799 3.457 -44.967 1.00 61.81 190 ARG A O 1
ATOM 1473 N N . SER A 1 191 ? 30.079 3.571 -42.850 1.00 61.41 191 SER A N 1
ATOM 1474 C CA . SER A 1 191 ? 31.263 2.930 -42.264 1.00 61.41 191 SER A CA 1
ATOM 1475 C C . SER A 1 191 ? 31.292 1.422 -42.541 1.00 61.41 191 SER A C 1
ATOM 1477 O O . SER A 1 191 ? 32.360 0.860 -42.775 1.00 61.41 191 SER A O 1
ATOM 1479 N N . GLN A 1 192 ? 30.126 0.773 -42.576 1.00 62.00 192 GLN A N 1
ATOM 1480 C CA . GLN A 1 192 ? 29.992 -0.641 -42.920 1.00 62.00 192 GLN A CA 1
ATOM 1481 C C . GLN A 1 192 ? 30.362 -0.900 -44.387 1.00 62.00 192 GLN A C 1
ATOM 1483 O O . GLN A 1 192 ? 31.113 -1.834 -44.643 1.00 62.00 192 GLN A O 1
ATOM 1488 N N . THR A 1 193 ? 29.950 -0.048 -45.334 1.00 64.12 193 THR A N 1
ATOM 1489 C CA . THR A 1 193 ? 30.338 -0.170 -46.755 1.00 64.12 193 THR A CA 1
ATOM 1490 C C . THR A 1 193 ? 31.857 -0.106 -46.940 1.00 64.12 193 THR A C 1
ATOM 1492 O O . THR A 1 193 ? 32.429 -0.943 -47.631 1.00 64.12 193 THR A O 1
ATOM 1495 N N . VAL A 1 194 ? 32.539 0.820 -46.257 1.00 65.06 194 VAL A N 1
ATOM 1496 C CA . VAL A 1 194 ? 34.012 0.927 -46.293 1.00 65.06 194 VAL A CA 1
ATOM 1497 C C . VAL A 1 194 ? 34.695 -0.293 -45.658 1.00 65.06 194 VAL A C 1
ATOM 1499 O O . VAL A 1 194 ? 35.783 -0.685 -46.071 1.00 65.06 194 VAL A O 1
ATOM 1502 N N . ARG A 1 195 ? 34.073 -0.930 -44.662 1.00 67.31 195 ARG A N 1
ATOM 1503 C CA . ARG A 1 195 ? 34.612 -2.136 -44.011 1.00 67.31 195 ARG A CA 1
ATOM 1504 C C . ARG A 1 195 ? 34.388 -3.405 -44.829 1.00 67.31 195 ARG A C 1
ATOM 1506 O O . ARG A 1 195 ? 35.285 -4.240 -44.869 1.00 67.31 195 ARG A O 1
ATOM 1513 N N . MET A 1 196 ? 33.254 -3.519 -45.519 1.00 67.31 196 MET A N 1
ATOM 1514 C CA . MET A 1 196 ? 33.005 -4.608 -46.470 1.00 67.31 196 MET A CA 1
ATOM 1515 C C . MET A 1 196 ? 34.007 -4.564 -47.631 1.00 67.31 196 MET A C 1
ATOM 1517 O O . MET A 1 196 ? 34.546 -5.599 -48.006 1.00 67.31 196 MET A O 1
ATOM 1521 N N . LEU A 1 197 ? 34.336 -3.365 -48.130 1.00 67.88 197 LEU A N 1
ATOM 1522 C CA . LEU A 1 197 ? 35.376 -3.175 -49.153 1.00 67.88 197 LEU A CA 1
ATOM 1523 C C . LEU A 1 197 ? 36.782 -3.575 -48.669 1.00 67.88 197 LEU A C 1
ATOM 1525 O O . LEU A 1 197 ? 37.618 -3.957 -49.478 1.00 67.88 197 LEU A O 1
ATOM 1529 N N . ASN A 1 198 ? 37.029 -3.538 -47.356 1.00 73.81 198 ASN A N 1
ATOM 1530 C CA . ASN A 1 198 ? 38.273 -3.994 -46.726 1.00 73.81 198 ASN A CA 1
ATOM 1531 C C . ASN A 1 198 ? 38.252 -5.489 -46.326 1.00 73.81 198 ASN A C 1
ATOM 1533 O O . ASN A 1 198 ? 39.104 -5.922 -45.553 1.00 73.81 198 ASN A O 1
ATOM 1537 N N . GLY A 1 199 ? 37.283 -6.280 -46.806 1.00 75.81 199 GLY A N 1
ATOM 1538 C CA . GLY A 1 199 ? 37.252 -7.738 -46.617 1.00 75.81 199 GLY A CA 1
ATOM 1539 C C . GLY A 1 199 ? 36.653 -8.234 -45.294 1.00 75.81 199 GLY A C 1
ATOM 1540 O O . GLY A 1 199 ? 36.759 -9.419 -44.986 1.00 75.81 199 GLY A O 1
ATOM 1541 N N . TYR A 1 200 ? 36.007 -7.370 -44.504 1.00 73.19 200 TYR A N 1
ATOM 1542 C CA . TYR A 1 200 ? 35.311 -7.806 -43.288 1.00 73.19 200 TYR A CA 1
ATOM 1543 C C . TYR A 1 200 ? 33.996 -8.527 -43.614 1.00 73.19 200 TYR A C 1
ATOM 1545 O O . TYR A 1 200 ? 33.189 -8.044 -44.408 1.00 73.19 200 TYR A O 1
ATOM 1553 N N . SER A 1 201 ? 33.745 -9.656 -42.943 1.00 74.69 201 SER A N 1
ATOM 1554 C CA . SER A 1 201 ? 32.494 -10.413 -43.091 1.00 74.69 201 SER A CA 1
ATOM 1555 C C . SER A 1 201 ? 31.310 -9.715 -42.401 1.00 74.69 201 SER A C 1
ATOM 1557 O O . SER A 1 201 ? 31.460 -9.098 -41.342 1.00 74.69 201 SER A O 1
ATOM 1559 N N . ASN A 1 202 ? 30.101 -9.857 -42.958 1.00 67.50 202 ASN A N 1
ATOM 1560 C CA . ASN A 1 202 ? 28.879 -9.250 -42.404 1.00 67.50 202 ASN A CA 1
ATOM 1561 C C . ASN A 1 202 ? 28.626 -9.633 -40.932 1.00 67.50 202 ASN A C 1
ATOM 1563 O O . ASN A 1 202 ? 28.188 -8.802 -40.139 1.00 67.50 202 ASN A O 1
ATOM 1567 N N . LEU A 1 203 ? 28.963 -10.864 -40.540 1.00 65.56 203 LEU A N 1
ATOM 1568 C CA . LEU A 1 203 ? 28.766 -11.386 -39.182 1.00 65.56 203 LEU A CA 1
ATOM 1569 C C . LEU A 1 203 ? 29.690 -10.719 -38.148 1.00 65.56 203 LEU A C 1
ATOM 1571 O O . LEU A 1 203 ? 29.260 -10.399 -37.038 1.00 65.56 203 LEU A O 1
ATOM 1575 N N . GLN A 1 204 ? 30.941 -10.438 -38.519 1.00 70.56 204 GLN A N 1
ATOM 1576 C CA . GLN A 1 204 ? 31.897 -9.721 -37.664 1.00 70.56 204 GLN A CA 1
ATOM 1577 C C . GLN A 1 204 ? 31.521 -8.245 -37.490 1.00 70.56 204 GLN A C 1
ATOM 1579 O O . GLN A 1 204 ? 31.764 -7.657 -36.435 1.00 70.56 204 GLN A O 1
ATOM 1584 N N . ILE A 1 205 ? 30.906 -7.644 -38.511 1.00 68.00 205 ILE A N 1
ATOM 1585 C CA . ILE A 1 205 ? 30.418 -6.264 -38.449 1.00 68.00 205 ILE A CA 1
ATOM 1586 C C . ILE A 1 205 ? 29.208 -6.185 -37.513 1.00 68.00 205 ILE A C 1
ATOM 1588 O O . ILE A 1 205 ? 29.218 -5.383 -36.584 1.00 68.00 205 ILE A O 1
ATOM 1592 N N . VAL A 1 206 ? 28.214 -7.062 -37.689 1.00 69.81 206 VAL A N 1
ATOM 1593 C CA . VAL A 1 206 ? 26.988 -7.076 -36.872 1.00 69.81 206 VAL A CA 1
ATOM 1594 C C . VAL A 1 206 ? 27.277 -7.360 -35.395 1.00 69.81 206 VAL A C 1
ATOM 1596 O O . VAL A 1 206 ? 26.744 -6.673 -34.530 1.00 69.81 206 VAL A O 1
ATOM 1599 N N . THR A 1 207 ? 28.149 -8.322 -35.083 1.00 69.56 207 THR A N 1
ATOM 1600 C CA . THR A 1 207 ? 28.488 -8.665 -33.686 1.00 69.56 207 THR A CA 1
ATOM 1601 C C . THR A 1 207 ? 29.257 -7.551 -32.980 1.00 69.56 207 THR A C 1
ATOM 1603 O O . THR A 1 207 ? 28.964 -7.225 -31.828 1.00 69.56 207 THR A O 1
ATOM 1606 N N . ARG A 1 208 ? 30.205 -6.908 -33.671 1.00 70.19 208 ARG A N 1
ATOM 1607 C CA . ARG A 1 208 ? 30.921 -5.741 -33.139 1.00 70.19 208 ARG A CA 1
ATOM 1608 C C . ARG A 1 208 ? 29.992 -4.546 -32.953 1.00 70.19 208 ARG A C 1
ATOM 1610 O O . ARG A 1 208 ? 30.113 -3.820 -31.972 1.00 70.19 208 ARG A O 1
ATOM 1617 N N . ASP A 1 209 ? 29.049 -4.375 -33.867 1.00 66.81 209 ASP A N 1
ATOM 1618 C CA . ASP A 1 209 ? 28.064 -3.311 -33.807 1.00 66.81 209 ASP A CA 1
ATOM 1619 C C . ASP A 1 209 ? 27.082 -3.502 -32.636 1.00 66.81 209 ASP A C 1
ATOM 1621 O O . ASP A 1 209 ? 26.872 -2.572 -31.858 1.00 66.81 209 ASP A O 1
ATOM 1625 N N . LEU A 1 210 ? 26.576 -4.716 -32.423 1.00 66.94 210 LEU A N 1
ATOM 1626 C CA . LEU A 1 210 ? 25.779 -5.061 -31.242 1.00 66.94 210 LEU A CA 1
ATOM 1627 C C . LEU A 1 210 ? 26.545 -4.809 -29.940 1.00 66.94 210 LEU A C 1
ATOM 1629 O O . LEU A 1 210 ? 25.994 -4.227 -29.009 1.00 66.94 210 LEU A O 1
ATOM 1633 N N . ARG A 1 211 ? 27.831 -5.175 -29.883 1.00 70.75 211 ARG A N 1
ATOM 1634 C CA . ARG A 1 211 ? 28.672 -4.928 -28.703 1.00 70.75 211 ARG A CA 1
ATOM 1635 C C . ARG A 1 211 ? 28.857 -3.434 -28.425 1.00 70.75 211 ARG A C 1
ATOM 1637 O O . ARG A 1 211 ? 28.741 -3.017 -27.277 1.00 70.75 211 ARG A O 1
ATOM 1644 N N . ASP A 1 212 ? 29.090 -2.633 -29.463 1.00 68.81 212 ASP A N 1
ATOM 1645 C CA . ASP A 1 212 ? 29.235 -1.176 -29.353 1.00 68.81 212 ASP A CA 1
ATOM 1646 C C . ASP A 1 212 ? 27.935 -0.472 -28.911 1.00 68.81 212 ASP A C 1
ATOM 1648 O O . ASP A 1 212 ? 28.004 0.637 -28.381 1.00 68.81 212 ASP A O 1
ATOM 1652 N N . LEU A 1 213 ? 26.763 -1.078 -29.141 1.00 66.31 213 LEU A N 1
ATOM 1653 C CA . LEU A 1 213 ? 25.454 -0.550 -28.734 1.00 66.31 213 LEU A CA 1
ATOM 1654 C C . LEU A 1 213 ? 25.047 -1.024 -27.327 1.00 66.31 213 LEU A C 1
ATOM 1656 O O . LEU A 1 213 ? 24.599 -0.219 -26.513 1.00 66.31 213 LEU A O 1
ATOM 1660 N N . ILE A 1 214 ? 25.235 -2.312 -27.026 1.00 67.06 214 ILE A N 1
ATOM 1661 C CA . ILE A 1 214 ? 24.856 -2.921 -25.742 1.00 67.06 214 ILE A CA 1
ATOM 1662 C C . ILE A 1 214 ? 25.717 -2.373 -24.603 1.00 67.06 214 ILE A C 1
ATOM 1664 O O . ILE A 1 214 ? 25.187 -2.039 -23.551 1.00 67.06 214 ILE A O 1
ATOM 1668 N N . PHE A 1 215 ? 27.030 -2.234 -24.800 1.00 65.94 215 PHE A N 1
ATOM 1669 C CA . PHE A 1 215 ? 27.942 -1.800 -23.737 1.00 65.94 215 PHE A CA 1
ATOM 1670 C C . PHE A 1 215 ? 27.598 -0.416 -23.136 1.00 65.94 215 PHE A C 1
ATOM 1672 O O . PHE A 1 215 ? 27.553 -0.299 -21.910 1.00 65.94 215 PHE A O 1
ATOM 1679 N N . PRO A 1 216 ? 27.297 0.635 -23.929 1.00 64.06 216 PRO A N 1
ATOM 1680 C CA . PRO A 1 216 ? 26.863 1.918 -23.377 1.00 64.06 216 PRO A CA 1
ATOM 1681 C C . PRO A 1 216 ? 25.430 1.905 -22.828 1.00 64.06 216 PRO A C 1
ATOM 1683 O O . PRO A 1 216 ? 25.175 2.632 -21.875 1.00 64.06 216 PRO A O 1
ATOM 1686 N N . LEU A 1 217 ? 24.513 1.098 -23.377 1.00 59.97 217 LEU A N 1
ATOM 1687 C CA . LEU A 1 217 ? 23.159 0.942 -22.821 1.00 59.97 217 LEU A CA 1
ATOM 1688 C C . LEU A 1 217 ? 23.198 0.273 -21.440 1.00 59.97 217 LEU A C 1
ATOM 1690 O O . LEU A 1 217 ? 22.563 0.753 -20.506 1.00 59.97 217 LEU A O 1
ATOM 1694 N N . PHE A 1 218 ? 24.005 -0.778 -21.288 1.00 58.19 218 PHE A N 1
ATOM 1695 C CA . PHE A 1 218 ? 24.192 -1.479 -20.019 1.00 58.19 218 PHE A CA 1
ATOM 1696 C C . PHE A 1 218 ? 24.893 -0.586 -18.985 1.00 58.19 218 PHE A C 1
ATOM 1698 O O . PHE A 1 218 ? 24.463 -0.503 -17.841 1.00 58.19 218 PHE A O 1
ATOM 1705 N N . SER A 1 219 ? 25.923 0.162 -19.401 1.00 55.94 219 SER A N 1
ATOM 1706 C CA . SER A 1 219 ? 26.594 1.142 -18.537 1.00 55.94 219 SER A CA 1
ATOM 1707 C C . SER A 1 219 ? 25.677 2.291 -18.110 1.00 55.94 219 SER A C 1
ATOM 1709 O O . SER A 1 219 ? 25.805 2.753 -16.982 1.00 55.94 219 SER A O 1
ATOM 1711 N N . ALA A 1 220 ? 24.778 2.759 -18.981 1.00 53.72 220 ALA A N 1
ATOM 1712 C CA . ALA A 1 220 ? 23.811 3.796 -18.632 1.00 53.72 220 ALA A CA 1
ATOM 1713 C C . ALA A 1 220 ? 22.766 3.280 -17.633 1.00 53.72 220 ALA A C 1
ATOM 1715 O O . ALA A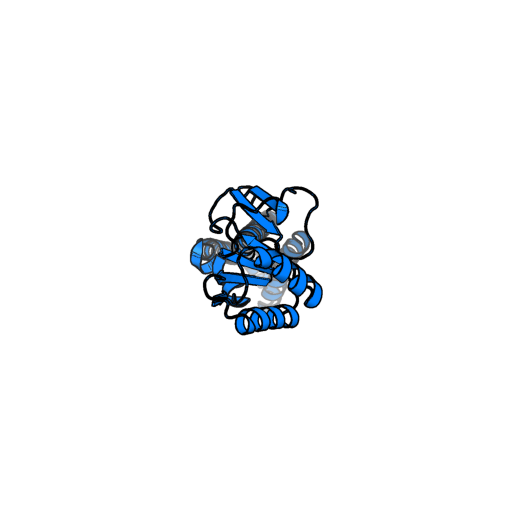 1 220 ? 22.411 4.011 -16.722 1.00 53.72 220 ALA A O 1
ATOM 1716 N N . CYS A 1 221 ? 22.343 2.019 -17.768 1.00 43.94 221 CYS A N 1
ATOM 1717 C CA . CYS A 1 221 ? 21.379 1.383 -16.871 1.00 43.94 221 CYS A CA 1
ATOM 1718 C C . CYS A 1 221 ? 21.951 1.105 -15.466 1.00 43.94 221 CYS A C 1
ATOM 1720 O O . CYS A 1 221 ? 21.231 1.219 -14.479 1.00 43.94 221 CYS A O 1
ATOM 1722 N N . VAL A 1 222 ? 23.243 0.763 -15.365 1.00 49.72 222 VAL A N 1
ATOM 1723 C CA . VAL A 1 222 ? 23.934 0.503 -14.083 1.00 49.72 222 VAL A CA 1
ATOM 1724 C C . VAL A 1 222 ? 24.265 1.793 -13.319 1.00 49.72 222 VAL A C 1
ATOM 1726 O O . VAL A 1 222 ? 24.365 1.763 -12.103 1.00 49.72 222 VAL A O 1
ATOM 1729 N N . LEU A 1 223 ? 24.416 2.930 -14.007 1.00 41.28 223 LEU A N 1
ATOM 1730 C CA . LEU A 1 223 ? 24.646 4.240 -13.374 1.00 41.28 223 LEU A CA 1
ATOM 1731 C C . LEU A 1 223 ? 23.359 4.913 -12.858 1.00 41.28 223 LEU A C 1
ATOM 1733 O O . LEU A 1 223 ? 23.442 5.961 -12.225 1.00 41.28 223 LEU A O 1
ATOM 1737 N N . THR A 1 224 ? 22.190 4.346 -13.162 1.00 40.00 224 THR A N 1
ATOM 1738 C CA . THR A 1 224 ? 20.864 4.855 -12.759 1.00 40.00 224 THR A CA 1
ATOM 1739 C C . THR A 1 224 ? 20.196 4.042 -11.641 1.00 40.00 224 THR A C 1
ATOM 1741 O O . THR A 1 224 ? 19.040 4.312 -11.325 1.00 40.00 224 THR A O 1
ATOM 1744 N N . LEU A 1 225 ? 20.904 3.063 -11.063 1.00 36.72 225 LEU A N 1
ATOM 1745 C CA . LEU A 1 225 ? 20.542 2.321 -9.845 1.00 36.72 225 LEU A CA 1
ATOM 1746 C C . LEU A 1 225 ? 21.372 2.848 -8.670 1.00 36.72 225 LEU A C 1
ATOM 1748 O O . LEU A 1 225 ? 20.797 2.974 -7.570 1.00 36.72 225 LEU A O 1
#

Radius of gyration: 26.97 Å; Cα contacts (8 Å, |Δi|>4): 281; chains: 1; bounding box: 63×32×73 Å

Nearest PDB structures (foldseek):
  7uzi-assembly1_a  TM=3.073E-01  e=2.469E-01  Rattus norvegicus
  7tap-assembly1_A  TM=2.790E-01  e=2.633E-01  Saccharomyces cerevisiae
  6xbw-assembly1_a  TM=3.344E-01  e=1.244E+00  Bos taurus
  6pe4-assembly1_A  TM=3.017E-01  e=1.166E+00  Saccharomyces cerevisiae S288C
  6m0s-assembly1_A  TM=3.183E-01  e=3.076E+00  Saccharomyces cerevisiae S288C

pLDDT: mean 74.46, std 11.41, range [36.72, 92.56]

Solvent-accessible surface area (backbone atoms only — not comparable to full-atom values): 12303 Å² total; per-residue (Å²): 111,67,70,59,52,54,50,51,48,40,50,52,51,45,54,48,51,53,51,49,53,51,53,43,50,38,49,49,42,50,70,32,54,92,78,26,76,42,36,30,40,40,37,48,89,74,22,81,56,56,85,88,47,45,57,59,51,40,32,52,50,14,63,75,43,60,27,34,35,34,35,45,77,49,67,73,85,49,52,66,38,48,33,30,27,45,13,44,80,59,53,96,54,75,39,77,51,88,54,86,40,86,77,42,44,35,37,40,31,23,50,87,81,42,74,90,52,72,92,51,46,41,35,35,34,32,58,53,72,69,33,50,51,52,50,55,50,54,38,51,78,39,46,31,51,69,50,71,57,83,74,48,75,65,55,64,67,43,48,51,52,74,76,66,58,45,52,56,56,52,50,52,50,52,50,52,53,49,52,49,54,51,52,51,54,61,68,40,45,68,60,47,54,58,39,46,76,69,71,52,54,72,67,63,51,52,55,52,50,50,48,68,53,48,54,57,52,53,53,43,57,64,74,71,112

Foldseek 3Di:
DLLVVLLVLLVVVLVLVVVLVLVLLQLCCLQAPPVFDWKKWKACPQFPADQVCQLVVQQVLCVVLVKFKWFWQDRSPDLEIEIEGSYPPFDPAWAWDDHSPPSHTYTYGYPVVCPVPGPTHMMTMHDDPVSVVVVVVVCVVRVMDMDIDDDDPVNSVCVSVPPPCVVVVVVVSVVVVVVSVVVLVVVCVVVVVVVVVVVDDPVVVVVVSCVVSVVSSVVSVVVSD

Sequence (225 aa):
MMRRLVVFCGVVLGVLATCLGFLQAIQEESVLPLNTSDVGFINFQLSDIPPTAVDEQLQEISSRQQVEIFQLSGTTSVKTVQVIARGIPQPTEASPIMWVNPSKTGHLLPADQAKDIPPSGVYALKGSEENIAGFKHWLTDRGAVHTWEQYTSLELLLLPFAYQGVIAVVLVTALLTLIIIIGWFISKRRSQTVRMLNGYSNLQIVTRDLRDLIFPLFSACVLTL